Protein AF-A0A4P5Y9G8-F1 (afdb_monomer)

Sequence (206 aa):
MPPLTSAAAVATAWFALRAVLWISACVLLADLITGLVHWAEDHYGDPSWPILGQLVFAPNLEHHEKPRAFLAGGWWGANWPQIIMAVLIAAGTAAVGWLTWQLALVLTLLANANTVHQWAHMTVKETPRLVGWMQRMRLIQGRIHHGGHHGGRRDTAYCALTPWVNPVVDRIGLWRGIETIIQRTTGVKPRVDACVARRELTALER

Nearest PDB structures (foldseek):
  7tcd-assembly1_A  TM=2.878E-01  e=6.401E+00  synthetic construct
  5nl1-assembly2_E  TM=2.677E-01  e=6.747E+00  Mus musculus

pLDDT: mean 94.13, std 7.29, range [52.25, 98.88]

Solvent-accessible surface area (backbone atoms only — not comparable to full-atom values): 11070 Å² total; per-residue (Å²): 129,84,62,74,66,57,61,56,50,51,52,50,53,51,51,52,50,52,50,51,54,50,51,53,51,32,52,54,50,32,20,47,49,41,18,54,51,47,48,44,40,63,28,69,45,50,50,83,38,90,58,60,6,64,76,47,23,40,59,52,56,47,26,76,78,36,63,60,64,62,60,75,45,54,67,61,66,47,17,49,72,41,35,53,51,32,50,53,53,47,52,57,30,46,76,74,73,63,60,42,72,62,55,52,50,26,36,53,48,51,25,42,31,44,53,36,41,41,56,22,58,44,50,84,90,70,38,53,72,66,59,51,48,36,29,76,70,55,70,27,28,31,39,72,63,48,47,53,20,79,33,90,80,54,84,46,45,49,30,33,41,30,66,71,55,31,71,53,44,54,70,72,37,48,66,64,51,52,49,51,51,44,28,74,75,71,66,53,70,73,48,77,53,68,72,45,54,52,54,54,53,61,60,72,77,108

Radius of gyration: 20.19 Å; Cα contacts (8 Å, |Δi|>4): 216; chains: 1; bounding box: 55×33×74 Å

Foldseek 3Di:
DPPPVVVVVVVVVVVVVVVVVLLVVLLLVLLVVQLVVLLCLQFPNDLPDPPCNVQPNVVSLVCLVVVQVLVPLPQCSQQVVLLVVLVVVQVVCVVVPNNDVSSNSSSVCSSRLRVLSNLLSDDPVRHDPVSVVCCVVQVFPHVVQVVVCSDDQNQFSRRRGTSPNGVVCVVVVVSVVVQVVCCVPPVRHTDGRPVNVVVVVVVVVD

Mean predicted aligned error: 4.4 Å

Structure (mmCIF, N/CA/C/O backbone):
data_AF-A0A4P5Y9G8-F1
#
_entry.id   AF-A0A4P5Y9G8-F1
#
loop_
_atom_site.group_PDB
_atom_site.id
_atom_site.type_symbol
_atom_site.label_atom_id
_atom_site.label_alt_id
_atom_site.label_comp_id
_atom_site.label_asym_id
_atom_site.label_entity_id
_atom_site.label_seq_id
_atom_site.pdbx_PDB_ins_code
_atom_site.Cartn_x
_atom_site.Cartn_y
_atom_site.Cartn_z
_atom_site.occupancy
_atom_site.B_iso_or_equiv
_atom_site.auth_seq_id
_atom_site.auth_comp_id
_atom_site.auth_asym_id
_atom_site.auth_atom_id
_atom_site.pdbx_PDB_model_num
ATOM 1 N N . MET A 1 1 ? 27.434 15.420 -42.455 1.00 52.25 1 MET A N 1
ATOM 2 C CA . MET A 1 1 ? 26.635 14.388 -41.759 1.00 52.25 1 MET A CA 1
ATOM 3 C C . MET A 1 1 ? 26.878 14.547 -40.266 1.00 52.25 1 MET A C 1
ATOM 5 O O . MET A 1 1 ? 28.048 14.577 -39.898 1.00 52.25 1 MET A O 1
ATOM 9 N N . PRO A 1 2 ? 25.853 14.727 -39.413 1.00 54.50 2 PRO A N 1
ATOM 10 C CA . PRO A 1 2 ? 26.067 14.675 -37.968 1.00 54.50 2 PRO A CA 1
ATOM 11 C C . PRO A 1 2 ? 26.626 13.288 -37.601 1.00 54.50 2 PRO A C 1
ATOM 13 O O . PRO A 1 2 ? 26.224 12.300 -38.224 1.00 54.50 2 PRO A O 1
ATOM 16 N N . PRO A 1 3 ? 27.578 13.186 -36.658 1.00 56.81 3 PRO A N 1
ATOM 17 C CA . PRO A 1 3 ? 28.179 11.904 -36.322 1.00 56.81 3 PRO A CA 1
ATOM 18 C C . PRO A 1 3 ? 27.107 10.970 -35.744 1.00 56.81 3 PRO A C 1
ATOM 20 O O . PRO A 1 3 ? 26.321 11.375 -34.889 1.00 56.81 3 PRO A O 1
ATOM 23 N N . LEU A 1 4 ? 27.093 9.710 -36.194 1.00 57.19 4 LEU A N 1
ATOM 24 C CA . LEU A 1 4 ? 26.182 8.635 -35.753 1.00 57.19 4 LEU A CA 1
ATOM 25 C C . LEU A 1 4 ? 26.093 8.484 -34.215 1.00 57.19 4 LEU A C 1
ATOM 27 O O . LEU A 1 4 ? 25.120 7.942 -33.693 1.00 57.19 4 LEU A O 1
ATOM 31 N N . THR A 1 5 ? 27.079 9.008 -33.484 1.00 62.28 5 THR A N 1
ATOM 32 C CA . THR A 1 5 ? 27.158 9.031 -32.021 1.00 62.28 5 THR A CA 1
ATOM 33 C C . THR A 1 5 ? 26.105 9.922 -31.352 1.00 62.28 5 THR A C 1
ATOM 35 O O . THR A 1 5 ? 25.671 9.600 -30.248 1.00 62.28 5 THR A O 1
ATOM 38 N N . SER A 1 6 ? 25.635 11.002 -31.993 1.00 75.50 6 SER A N 1
ATOM 39 C CA . SER A 1 6 ? 24.661 11.919 -31.375 1.00 75.50 6 SER A CA 1
ATOM 40 C C . SER A 1 6 ? 23.232 11.370 -31.402 1.00 75.50 6 SER A C 1
ATOM 42 O O . SER A 1 6 ? 22.516 11.475 -30.410 1.00 75.50 6 SER A O 1
ATOM 44 N N . ALA A 1 7 ? 22.828 10.712 -32.492 1.00 79.12 7 ALA A N 1
ATOM 45 C CA . ALA A 1 7 ? 21.496 10.119 -32.618 1.00 79.12 7 ALA A CA 1
ATOM 46 C C . ALA A 1 7 ? 21.300 8.922 -31.668 1.00 79.12 7 ALA A C 1
ATOM 48 O O . ALA A 1 7 ? 20.267 8.821 -31.006 1.00 79.12 7 ALA A O 1
ATOM 49 N N . ALA A 1 8 ? 22.309 8.052 -31.542 1.00 82.38 8 ALA A N 1
ATOM 50 C CA . ALA A 1 8 ? 22.275 6.919 -30.615 1.00 82.38 8 ALA A CA 1
ATOM 51 C C . ALA A 1 8 ? 22.268 7.368 -29.141 1.00 82.38 8 ALA A C 1
ATOM 53 O O . ALA A 1 8 ? 21.543 6.799 -28.320 1.00 82.38 8 ALA A O 1
ATOM 54 N N . ALA A 1 9 ? 23.016 8.428 -28.811 1.00 84.31 9 ALA A N 1
ATOM 55 C CA . ALA A 1 9 ? 23.005 9.028 -27.479 1.00 84.31 9 ALA A CA 1
ATOM 56 C C . ALA A 1 9 ? 21.636 9.641 -27.141 1.00 84.31 9 ALA A C 1
ATOM 58 O O . ALA A 1 9 ? 21.103 9.392 -26.060 1.00 84.31 9 ALA A O 1
ATOM 59 N N . VAL A 1 10 ? 21.024 10.374 -28.079 1.00 86.81 10 VAL A N 1
ATOM 60 C CA . VAL A 1 10 ? 19.675 10.943 -27.908 1.00 86.81 10 VAL A CA 1
ATOM 61 C C . VAL A 1 10 ? 18.623 9.843 -27.747 1.00 86.81 10 VAL A C 1
ATOM 63 O O . VAL A 1 10 ? 17.790 9.929 -26.846 1.00 86.81 10 VAL A O 1
ATOM 66 N N . ALA A 1 11 ? 18.679 8.780 -28.554 1.00 88.31 11 ALA A N 1
ATOM 67 C CA . ALA A 1 11 ? 17.761 7.646 -28.437 1.00 88.31 11 ALA A CA 1
ATOM 68 C C . ALA A 1 11 ? 17.890 6.932 -27.080 1.00 88.31 11 ALA A C 1
ATOM 70 O O . ALA A 1 11 ? 16.881 6.626 -26.443 1.00 88.31 11 ALA A O 1
ATOM 71 N N . THR A 1 12 ? 19.122 6.729 -26.604 1.00 89.62 12 THR A N 1
ATOM 72 C CA . THR A 1 12 ? 19.399 6.135 -25.286 1.00 89.62 12 THR A CA 1
ATOM 73 C C . THR A 1 12 ? 18.866 7.011 -24.152 1.00 89.62 12 THR A C 1
ATOM 75 O O . THR A 1 12 ? 18.180 6.515 -23.259 1.00 89.62 12 THR A O 1
ATOM 78 N N . ALA A 1 13 ? 19.123 8.321 -24.201 1.00 90.62 13 ALA A N 1
ATOM 79 C CA . ALA A 1 13 ? 18.628 9.266 -23.202 1.00 90.62 13 ALA A CA 1
ATOM 80 C C . ALA A 1 13 ? 17.092 9.318 -23.176 1.00 90.62 13 ALA A C 1
ATOM 82 O O . ALA A 1 13 ? 16.482 9.305 -22.107 1.00 90.62 13 ALA A O 1
ATOM 83 N N . TRP A 1 14 ? 16.458 9.310 -24.350 1.00 91.94 14 TRP A N 1
ATOM 84 C CA . TRP A 1 14 ? 15.004 9.277 -24.480 1.00 91.94 14 TRP A CA 1
ATOM 85 C C . TRP A 1 14 ? 14.397 7.989 -23.917 1.00 91.94 14 TRP A C 1
ATOM 87 O O . TRP A 1 14 ? 13.391 8.031 -23.207 1.00 91.94 14 TRP A O 1
ATOM 97 N N . PHE A 1 15 ? 15.020 6.840 -24.189 1.00 93.25 15 PHE A N 1
ATOM 98 C CA . PHE A 1 15 ? 14.605 5.561 -23.621 1.00 93.25 15 PHE A CA 1
ATOM 99 C C . PHE A 1 15 ? 14.703 5.565 -22.090 1.00 93.25 15 PHE A C 1
ATOM 101 O O . PHE A 1 15 ? 13.735 5.208 -21.417 1.00 93.25 15 PHE A O 1
ATOM 108 N N . ALA A 1 16 ? 15.827 6.034 -21.540 1.00 93.50 16 ALA A N 1
ATOM 109 C CA . ALA A 1 16 ? 16.033 6.125 -20.098 1.00 93.50 16 ALA A CA 1
ATOM 110 C C . ALA A 1 16 ? 15.002 7.047 -19.428 1.00 93.50 16 ALA A C 1
ATOM 112 O O . ALA A 1 16 ? 14.386 6.662 -18.434 1.00 93.50 16 ALA A O 1
ATOM 113 N N . LEU A 1 17 ? 14.747 8.227 -20.004 1.00 95.62 17 LEU A N 1
ATOM 114 C CA . LEU A 1 17 ? 13.732 9.153 -19.501 1.00 95.62 17 LEU A CA 1
ATOM 115 C C . LEU A 1 17 ? 12.343 8.505 -19.483 1.00 95.62 17 LEU A C 1
ATOM 117 O O . LEU A 1 17 ? 11.645 8.562 -18.473 1.00 95.62 17 LEU A O 1
ATOM 121 N N . ARG A 1 18 ? 11.947 7.846 -20.578 1.00 96.00 18 ARG A N 1
ATOM 122 C CA . ARG A 1 18 ? 10.658 7.144 -20.651 1.00 96.00 18 ARG A CA 1
ATOM 123 C C . ARG A 1 18 ? 10.555 6.033 -19.614 1.00 96.00 18 ARG A C 1
ATOM 125 O O . ARG A 1 18 ? 9.499 5.895 -19.005 1.00 96.00 18 ARG A O 1
ATOM 132 N N . ALA A 1 19 ? 11.619 5.261 -19.409 1.00 95.44 19 ALA A N 1
ATOM 133 C CA . ALA A 1 19 ? 11.643 4.215 -18.394 1.00 95.44 19 ALA A CA 1
ATOM 134 C C . ALA A 1 19 ? 11.429 4.800 -16.991 1.00 95.44 19 ALA A C 1
ATOM 136 O O . ALA A 1 19 ? 10.568 4.314 -16.262 1.00 95.44 19 ALA A O 1
ATOM 137 N N . VAL A 1 20 ? 12.131 5.887 -16.648 1.00 97.12 20 VAL A N 1
ATOM 138 C CA . VAL A 1 20 ? 11.960 6.585 -15.363 1.00 97.12 20 VAL A CA 1
ATOM 139 C C . VAL A 1 20 ? 10.523 7.074 -15.191 1.00 97.12 20 VAL A C 1
ATOM 141 O O . VAL A 1 20 ? 9.907 6.775 -14.174 1.00 97.12 20 VAL A O 1
ATOM 144 N N . LEU A 1 21 ? 9.958 7.752 -16.195 1.00 97.81 21 LEU A N 1
ATOM 145 C CA . LEU A 1 21 ? 8.581 8.253 -16.133 1.00 97.81 21 LEU A CA 1
ATOM 146 C C . LEU A 1 21 ? 7.564 7.124 -15.927 1.00 97.81 21 LEU A C 1
ATOM 148 O O . LEU A 1 21 ? 6.669 7.249 -15.093 1.00 97.81 21 LEU A O 1
ATOM 152 N N . TRP A 1 22 ? 7.716 6.007 -16.643 1.00 98.06 22 TRP A N 1
ATOM 153 C CA . TRP A 1 22 ? 6.828 4.857 -16.486 1.00 98.06 22 TRP A CA 1
ATOM 154 C C . TRP A 1 22 ? 6.973 4.181 -15.125 1.00 98.06 22 TRP A C 1
ATOM 156 O O . TRP A 1 22 ? 5.959 3.853 -14.514 1.00 98.06 22 TRP A O 1
ATOM 166 N N . ILE A 1 23 ? 8.197 4.001 -14.625 1.00 98.44 23 ILE A N 1
ATOM 167 C CA . ILE A 1 23 ? 8.435 3.436 -13.291 1.00 98.44 23 ILE A CA 1
ATOM 168 C C . ILE A 1 23 ? 7.801 4.334 -12.226 1.00 98.44 23 ILE A C 1
ATOM 170 O O . ILE A 1 23 ? 7.062 3.838 -11.379 1.00 98.44 23 ILE A O 1
ATOM 174 N N . SER A 1 24 ? 8.018 5.651 -12.296 1.00 98.31 24 SER A N 1
ATOM 175 C CA . SER A 1 24 ? 7.404 6.610 -11.374 1.00 98.31 24 SER A CA 1
ATOM 176 C C . SER A 1 24 ? 5.878 6.557 -11.431 1.00 98.31 24 SER A C 1
ATOM 178 O O . SER A 1 24 ? 5.238 6.496 -10.385 1.00 98.31 24 SER A O 1
ATOM 180 N N . ALA A 1 25 ? 5.289 6.511 -12.630 1.00 98.62 25 ALA A N 1
ATOM 181 C CA . ALA A 1 25 ? 3.843 6.380 -12.791 1.00 98.62 25 ALA A CA 1
ATOM 182 C C . ALA A 1 25 ? 3.308 5.074 -12.178 1.00 98.62 25 ALA A C 1
ATOM 184 O O . ALA A 1 25 ? 2.293 5.100 -11.488 1.00 98.62 25 ALA A O 1
ATOM 185 N N . CYS A 1 26 ? 4.008 3.950 -12.367 1.00 98.75 26 CYS A N 1
ATOM 186 C CA . CYS A 1 26 ? 3.631 2.665 -11.775 1.00 98.75 26 CYS A CA 1
ATOM 187 C C . CYS A 1 26 ? 3.704 2.694 -10.244 1.00 98.75 26 CYS A C 1
ATOM 189 O O . CYS A 1 26 ? 2.796 2.195 -9.588 1.00 98.75 26 CYS A O 1
ATOM 191 N N . VAL A 1 27 ? 4.751 3.299 -9.672 1.00 98.81 27 VAL A N 1
ATOM 192 C CA . VAL A 1 27 ? 4.899 3.437 -8.214 1.00 98.81 27 VAL A CA 1
ATOM 193 C C . VAL A 1 27 ? 3.782 4.299 -7.631 1.00 98.81 27 VAL A C 1
ATOM 195 O O . VAL A 1 27 ? 3.148 3.887 -6.665 1.00 98.81 27 VAL A O 1
ATOM 198 N N . LEU A 1 28 ? 3.497 5.456 -8.236 1.00 98.75 28 LEU A N 1
ATOM 199 C CA . LEU A 1 28 ? 2.427 6.349 -7.781 1.00 98.75 28 LEU A CA 1
ATOM 200 C C . LEU A 1 28 ? 1.044 5.699 -7.909 1.00 98.75 28 LEU A C 1
ATOM 202 O O . LEU A 1 28 ? 0.222 5.829 -7.005 1.00 98.75 28 LEU A O 1
ATOM 206 N N . LEU A 1 29 ? 0.793 4.979 -9.006 1.00 98.81 29 LEU A N 1
ATOM 207 C CA . LEU A 1 29 ? -0.453 4.244 -9.205 1.00 98.81 29 LEU A CA 1
ATOM 208 C C . LEU A 1 29 ? -0.608 3.120 -8.177 1.00 98.81 29 LEU A C 1
ATOM 210 O O . LEU A 1 29 ? -1.667 3.004 -7.567 1.00 98.81 29 LEU A O 1
ATOM 214 N N . ALA A 1 30 ? 0.433 2.312 -7.963 1.00 98.81 30 ALA A N 1
ATOM 215 C CA . ALA A 1 30 ? 0.405 1.253 -6.962 1.00 98.81 30 ALA A CA 1
ATOM 216 C C . ALA A 1 30 ? 0.149 1.832 -5.565 1.00 98.81 30 ALA A C 1
ATOM 218 O O . ALA A 1 30 ? -0.699 1.321 -4.843 1.00 98.81 30 ALA A O 1
ATOM 219 N N . ASP A 1 31 ? 0.818 2.931 -5.207 1.00 98.81 31 ASP A N 1
ATOM 220 C CA . ASP A 1 31 ? 0.660 3.584 -3.907 1.00 98.81 31 ASP A CA 1
ATOM 221 C C . ASP A 1 31 ? -0.768 4.122 -3.715 1.00 98.81 31 ASP A C 1
ATOM 223 O O . ASP A 1 31 ? -1.392 3.855 -2.689 1.00 98.81 31 ASP A O 1
ATOM 227 N N . LEU A 1 32 ? -1.345 4.760 -4.740 1.00 98.81 32 LEU A N 1
ATOM 228 C CA . LEU A 1 32 ? -2.751 5.175 -4.729 1.00 98.81 32 LEU A CA 1
ATOM 229 C C . LEU A 1 32 ? -3.707 3.987 -4.556 1.00 98.81 32 LEU A C 1
ATOM 231 O O . LEU A 1 32 ? -4.654 4.080 -3.777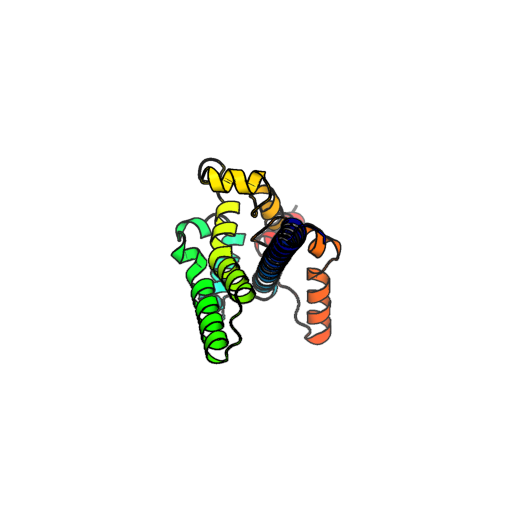 1.00 98.81 32 LEU A O 1
ATOM 235 N N . ILE A 1 33 ? -3.462 2.870 -5.251 1.00 98.81 33 ILE A N 1
ATOM 236 C CA . ILE A 1 33 ? -4.267 1.649 -5.108 1.00 98.81 33 ILE A CA 1
ATOM 237 C C . ILE A 1 33 ? -4.177 1.117 -3.674 1.00 98.81 33 ILE A C 1
ATOM 239 O O . ILE A 1 33 ? -5.210 0.761 -3.114 1.00 98.81 33 ILE A O 1
ATOM 243 N N . THR A 1 34 ? -2.991 1.118 -3.047 1.00 98.62 34 THR A N 1
ATOM 244 C CA . THR A 1 34 ? -2.888 0.728 -1.628 1.00 98.62 34 THR A CA 1
ATOM 245 C C . THR A 1 34 ? -3.731 1.627 -0.732 1.00 98.62 34 THR A C 1
ATOM 247 O O . THR A 1 34 ? -4.419 1.118 0.144 1.00 98.62 34 THR A O 1
ATOM 250 N N . GLY A 1 35 ? -3.745 2.939 -0.990 1.00 98.44 35 GLY A N 1
ATOM 251 C CA . GLY A 1 35 ? -4.570 3.880 -0.241 1.00 98.44 35 GLY A CA 1
ATOM 252 C C . GLY A 1 35 ? -6.066 3.639 -0.428 1.00 98.44 35 GLY A C 1
ATOM 253 O O . GLY A 1 35 ? -6.799 3.639 0.551 1.00 98.44 35 GLY A O 1
ATOM 254 N N . LEU A 1 36 ? -6.518 3.380 -1.660 1.00 98.44 36 LEU A N 1
ATOM 255 C CA . LEU A 1 36 ? -7.920 3.060 -1.957 1.00 98.44 36 LEU A CA 1
ATOM 256 C C . LEU A 1 36 ? -8.379 1.778 -1.262 1.00 98.44 36 LEU A C 1
ATOM 258 O O . LEU A 1 36 ? -9.467 1.751 -0.694 1.00 98.44 36 LEU A O 1
ATOM 262 N N . VAL A 1 37 ? -7.558 0.727 -1.305 1.00 97.50 37 VAL A N 1
ATOM 263 C CA . VAL A 1 37 ? -7.863 -0.545 -0.641 1.00 97.50 37 VAL A CA 1
ATOM 264 C C . VAL A 1 37 ? -7.902 -0.349 0.873 1.00 97.50 37 VAL A C 1
ATOM 266 O O . VAL A 1 37 ? -8.905 -0.679 1.490 1.00 97.50 37 VAL A O 1
ATOM 269 N N . HIS A 1 38 ? -6.881 0.279 1.455 1.00 97.50 38 HIS A N 1
ATOM 270 C CA . HIS A 1 38 ? -6.796 0.516 2.896 1.00 97.50 38 HIS A CA 1
ATOM 271 C C . HIS A 1 38 ? -7.949 1.392 3.418 1.00 97.50 38 HIS A C 1
ATOM 273 O O . HIS A 1 38 ? -8.626 1.019 4.370 1.00 97.50 38 HIS A O 1
ATOM 279 N N . TRP A 1 39 ? -8.265 2.499 2.735 1.00 97.88 39 TRP A N 1
ATOM 280 C CA . TRP A 1 39 ? -9.431 3.327 3.064 1.00 97.88 39 TRP A CA 1
ATOM 281 C C . TRP A 1 39 ? -10.740 2.522 3.016 1.00 97.88 39 TRP A C 1
ATOM 283 O O . TRP A 1 39 ? -11.583 2.666 3.906 1.00 97.88 39 TRP A O 1
ATOM 293 N N . ALA A 1 40 ? -10.914 1.661 2.007 1.00 96.88 40 ALA A N 1
ATOM 294 C CA . ALA A 1 40 ? -12.111 0.838 1.874 1.00 96.88 40 ALA A CA 1
ATOM 295 C C . ALA A 1 40 ? -12.210 -0.213 2.991 1.00 96.88 40 ALA A C 1
ATOM 297 O O . ALA A 1 40 ? -13.289 -0.395 3.556 1.00 96.88 40 ALA A O 1
ATOM 298 N N . GLU A 1 41 ? -11.098 -0.865 3.340 1.00 95.62 41 GLU A N 1
ATOM 299 C CA . GLU A 1 41 ? -11.012 -1.804 4.464 1.00 95.62 41 GLU A CA 1
ATOM 300 C C . GLU A 1 41 ? -11.401 -1.123 5.783 1.00 95.62 41 GLU A C 1
ATOM 302 O O . GLU A 1 41 ? -12.193 -1.665 6.555 1.00 95.62 41 GLU A O 1
ATOM 307 N N . ASP A 1 42 ? -10.926 0.101 6.004 1.00 95.12 42 ASP A N 1
ATOM 308 C CA . ASP A 1 42 ? -11.206 0.859 7.219 1.00 95.12 42 ASP A CA 1
ATOM 309 C C . ASP A 1 42 ? -12.668 1.299 7.318 1.00 95.12 42 ASP A C 1
ATOM 311 O O . ASP A 1 42 ? -13.295 1.167 8.371 1.00 95.12 42 ASP A O 1
ATOM 315 N N . HIS A 1 43 ? -13.249 1.816 6.239 1.00 95.31 43 HIS A N 1
ATOM 316 C CA . HIS A 1 43 ? -14.548 2.493 6.323 1.00 95.31 43 HIS A CA 1
ATOM 317 C C . HIS A 1 43 ? -15.719 1.583 5.962 1.00 95.31 43 HIS A C 1
ATOM 319 O O . HIS A 1 43 ? -16.843 1.848 6.390 1.00 95.31 43 HIS A O 1
ATOM 325 N N . TYR A 1 44 ? -15.470 0.513 5.210 1.00 95.19 44 TYR A N 1
ATOM 326 C CA . TYR A 1 44 ? -16.516 -0.349 4.658 1.00 95.19 44 TYR A CA 1
ATOM 327 C C . TYR A 1 44 ? -16.230 -1.847 4.819 1.00 95.19 44 TYR A C 1
ATOM 329 O O . TYR A 1 44 ? -17.115 -2.655 4.544 1.00 95.19 44 TYR A O 1
ATOM 337 N N . GLY A 1 45 ? -15.034 -2.231 5.276 1.00 93.31 45 GLY A N 1
ATOM 338 C CA . GLY A 1 45 ? -14.702 -3.619 5.575 1.00 93.31 45 GLY A CA 1
ATOM 339 C C . GLY A 1 45 ? -15.524 -4.164 6.743 1.00 93.31 45 GLY A C 1
ATOM 340 O O . GLY A 1 45 ? -15.576 -3.569 7.822 1.00 93.31 45 GLY A O 1
ATOM 341 N N . ASP A 1 46 ? -16.149 -5.321 6.533 1.00 92.06 46 ASP A N 1
ATOM 342 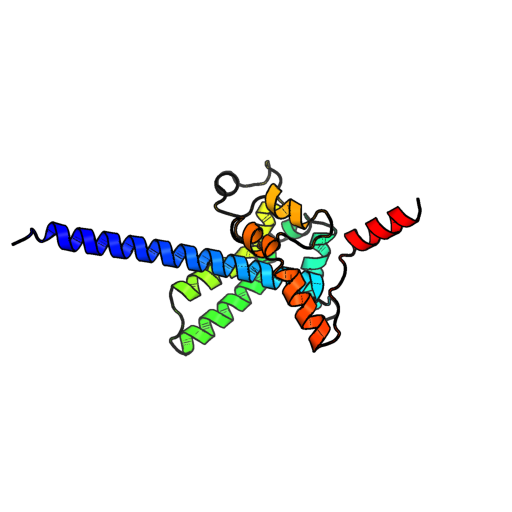C CA . ASP A 1 46 ? -16.960 -6.010 7.535 1.00 92.06 46 ASP A CA 1
ATOM 343 C C . ASP A 1 46 ? -16.316 -7.356 7.923 1.00 92.06 46 ASP A C 1
ATOM 345 O O . ASP A 1 46 ? -16.306 -8.299 7.121 1.00 92.06 46 ASP A O 1
ATOM 349 N N . PRO A 1 47 ? -15.786 -7.490 9.154 1.00 92.12 47 PRO A N 1
ATOM 350 C CA . PRO A 1 47 ? -15.109 -8.708 9.596 1.00 92.12 47 PRO A CA 1
ATOM 351 C C . PRO A 1 47 ? -16.030 -9.938 9.650 1.00 92.12 47 PRO A C 1
ATOM 353 O O . PRO A 1 47 ? -15.529 -11.058 9.719 1.00 92.12 47 PRO A O 1
ATOM 356 N N . SER A 1 48 ? -17.356 -9.766 9.594 1.00 93.88 48 SER A N 1
ATOM 357 C CA . SER A 1 48 ? -18.311 -10.880 9.560 1.00 93.88 48 SER A CA 1
ATOM 358 C C . SER A 1 48 ? -18.377 -11.596 8.205 1.00 93.88 48 SER A C 1
ATOM 360 O O . SER A 1 48 ? -18.931 -12.694 8.114 1.00 93.88 48 SER A O 1
ATOM 362 N N . TRP A 1 49 ? -17.804 -11.018 7.142 1.00 93.94 49 TRP A N 1
ATOM 363 C CA . TRP A 1 49 ? -17.826 -11.631 5.816 1.00 93.94 49 TRP A CA 1
ATOM 364 C C . TRP A 1 49 ? -17.013 -12.934 5.782 1.00 93.94 49 TRP A C 1
ATOM 366 O O . TRP A 1 49 ? -15.895 -12.985 6.299 1.00 93.94 49 TRP A O 1
ATOM 376 N N . PRO A 1 50 ? -17.508 -13.986 5.103 1.00 91.00 50 PRO A N 1
ATOM 377 C CA . PRO A 1 50 ? -16.972 -15.341 5.250 1.00 91.00 50 PRO A CA 1
ATOM 378 C C . PRO A 1 50 ? -15.535 -15.502 4.741 1.00 91.00 50 PRO A C 1
ATOM 380 O O . PRO A 1 50 ? -14.795 -16.335 5.254 1.00 91.00 50 PRO A O 1
ATOM 383 N N . ILE A 1 51 ? -15.141 -14.721 3.730 1.00 91.31 51 ILE A N 1
ATOM 384 C CA . ILE A 1 51 ? -13.816 -14.809 3.103 1.00 91.31 51 ILE A CA 1
ATOM 385 C C . ILE A 1 51 ? -13.019 -13.539 3.406 1.00 91.31 51 ILE A C 1
ATOM 387 O O . ILE A 1 51 ? -12.069 -13.572 4.181 1.00 91.31 51 ILE A O 1
ATOM 391 N N . LEU A 1 52 ? -13.424 -12.397 2.840 1.00 91.88 52 LEU A N 1
ATOM 392 C CA . LEU A 1 52 ? -12.684 -11.140 3.008 1.00 91.88 52 LEU A CA 1
ATOM 393 C C . LEU A 1 52 ? -12.687 -10.637 4.456 1.00 91.88 52 LEU A C 1
ATOM 395 O O . LEU A 1 52 ? -11.696 -10.062 4.897 1.00 91.88 52 LEU A O 1
ATOM 399 N N . GLY A 1 53 ? -13.758 -10.909 5.207 1.00 92.56 53 GLY A N 1
ATOM 400 C CA . GLY A 1 53 ? -13.861 -10.525 6.612 1.00 92.56 53 GLY A CA 1
ATOM 401 C C . GLY A 1 53 ? -12.749 -11.139 7.453 1.00 92.56 53 GLY A C 1
ATOM 402 O O . GLY A 1 53 ? -12.046 -10.420 8.151 1.00 92.56 53 GLY A O 1
ATOM 403 N N . GLN A 1 54 ? -12.520 -12.443 7.309 1.00 90.31 54 GLN A N 1
ATOM 404 C CA . GLN A 1 54 ? -11.500 -13.169 8.071 1.00 90.31 54 GLN A CA 1
ATOM 405 C C . GLN A 1 54 ? -10.076 -12.944 7.544 1.00 90.31 54 GLN A C 1
ATOM 407 O O . GLN A 1 54 ? -9.129 -12.874 8.323 1.00 90.31 54 GLN A O 1
ATOM 412 N N . LEU A 1 55 ? -9.908 -12.859 6.221 1.00 90.00 55 LEU A N 1
ATOM 413 C CA . LEU A 1 55 ? -8.581 -12.871 5.592 1.00 90.00 55 LEU A CA 1
ATOM 414 C C . LEU A 1 55 ? -7.965 -11.480 5.414 1.00 90.00 55 LEU A C 1
ATOM 416 O O . LEU A 1 55 ? -6.748 -11.378 5.271 1.00 90.00 55 LEU A O 1
ATOM 420 N N . VAL A 1 56 ? -8.790 -10.431 5.379 1.00 91.81 56 VAL A N 1
ATOM 421 C CA . VAL A 1 56 ? -8.363 -9.066 5.038 1.00 91.81 56 VAL A CA 1
ATOM 422 C C . VAL A 1 56 ? -8.838 -8.077 6.095 1.00 91.81 56 VAL A C 1
ATOM 424 O O . VAL A 1 56 ? -8.017 -7.444 6.756 1.00 91.81 56 VAL A O 1
ATOM 427 N N . PHE A 1 57 ? -10.151 -7.990 6.323 1.00 94.31 57 PHE A N 1
ATOM 428 C CA . PHE A 1 57 ? -10.714 -6.934 7.161 1.00 94.31 57 PHE A CA 1
ATOM 429 C C . PHE A 1 57 ? -10.372 -7.122 8.638 1.00 94.31 57 PHE A C 1
ATOM 431 O O . PHE A 1 57 ? -9.815 -6.214 9.237 1.00 94.31 57 PHE A O 1
ATOM 438 N N . ALA A 1 58 ? -10.622 -8.287 9.237 1.00 92.31 58 ALA A N 1
ATOM 439 C CA . ALA A 1 58 ? -10.312 -8.525 10.647 1.00 92.31 58 ALA A CA 1
ATOM 440 C C . ALA A 1 58 ? -8.818 -8.307 10.981 1.00 92.31 58 ALA A C 1
ATOM 442 O O . ALA A 1 58 ? -8.550 -7.584 11.944 1.00 92.31 58 ALA A O 1
ATOM 443 N N . PRO A 1 59 ? -7.846 -8.807 10.186 1.00 91.50 59 PRO A N 1
ATOM 444 C CA . PRO A 1 59 ? -6.435 -8.462 10.367 1.00 91.50 59 PRO A CA 1
ATOM 445 C C . PRO A 1 59 ? -6.148 -6.958 10.262 1.00 91.50 59 PRO A C 1
ATOM 447 O O . PRO A 1 59 ? -5.361 -6.431 11.052 1.00 91.50 59 PRO A O 1
ATOM 450 N N . ASN A 1 60 ? -6.792 -6.260 9.317 1.00 92.31 60 ASN A N 1
ATOM 451 C CA . ASN A 1 60 ? -6.650 -4.814 9.159 1.00 92.31 60 ASN A CA 1
ATOM 452 C C . ASN A 1 60 ? -7.170 -4.057 10.399 1.00 92.31 60 ASN A C 1
ATOM 454 O O . ASN A 1 60 ? -6.486 -3.227 10.991 1.00 92.31 60 ASN A O 1
ATOM 458 N N . LEU A 1 61 ? -8.351 -4.431 10.889 1.00 91.69 61 LEU A N 1
ATOM 459 C CA . LEU A 1 61 ? -8.947 -3.825 12.078 1.00 91.69 61 LEU A CA 1
ATOM 460 C C . LEU A 1 61 ? -8.156 -4.108 13.354 1.00 91.69 61 LEU A C 1
ATOM 462 O O . LEU A 1 61 ? -8.030 -3.228 14.206 1.00 91.69 61 LEU A O 1
ATOM 466 N N . GLU A 1 62 ? -7.595 -5.310 13.492 1.00 92.75 62 GLU A N 1
ATOM 467 C CA . GLU A 1 62 ? -6.728 -5.618 14.625 1.00 92.75 62 GLU A CA 1
ATOM 468 C C . GLU A 1 62 ? -5.474 -4.737 14.618 1.00 92.75 62 GLU A C 1
ATOM 470 O O . GLU A 1 62 ? -5.048 -4.303 15.690 1.00 92.75 62 GLU A O 1
ATOM 475 N N . HIS A 1 63 ? -4.894 -4.412 13.455 1.00 92.88 63 HIS A N 1
ATOM 476 C CA . HIS A 1 63 ? -3.711 -3.544 13.422 1.00 92.88 63 HIS A CA 1
ATOM 477 C C . HIS A 1 63 ? -4.028 -2.120 13.900 1.00 92.88 63 HIS A C 1
ATOM 479 O O . HIS A 1 63 ? -3.212 -1.511 14.583 1.00 92.88 63 HIS A O 1
ATOM 485 N N . HIS A 1 64 ? -5.236 -1.606 13.688 1.00 93.00 64 HIS A N 1
ATOM 486 C CA . HIS A 1 64 ? -5.641 -0.309 14.238 1.00 93.00 64 HIS A CA 1
ATOM 487 C C . HIS A 1 64 ? -5.678 -0.275 15.765 1.00 93.00 64 HIS A C 1
ATOM 489 O O . HIS A 1 64 ? -5.426 0.773 16.379 1.00 93.00 64 HIS A O 1
ATOM 495 N N . GLU A 1 65 ? -6.000 -1.399 16.395 1.00 91.62 65 GLU A N 1
ATOM 496 C CA . GLU A 1 65 ? -6.002 -1.526 17.852 1.00 91.62 65 GLU A CA 1
ATOM 497 C C . GLU A 1 65 ? -4.616 -1.896 18.390 1.00 91.62 65 GLU A C 1
ATOM 499 O O . GLU A 1 65 ? -4.178 -1.386 19.422 1.00 91.62 65 GLU A O 1
ATOM 504 N N . LYS A 1 66 ? -3.899 -2.753 17.660 1.00 93.62 66 LYS A N 1
ATOM 505 C CA . LYS A 1 66 ? -2.576 -3.280 17.989 1.00 93.62 66 LYS A CA 1
ATOM 506 C C . LYS A 1 66 ? -1.642 -3.118 16.777 1.00 93.62 66 LYS A C 1
ATOM 508 O O . LYS A 1 66 ? -1.327 -4.113 16.122 1.00 93.62 66 LYS A O 1
ATOM 513 N N . PRO A 1 67 ? -1.088 -1.915 16.519 1.00 92.50 67 PRO A N 1
ATOM 514 C CA . PRO A 1 67 ? -0.326 -1.616 15.287 1.00 92.50 67 PRO A CA 1
ATOM 515 C C . PRO A 1 67 ? 0.850 -2.548 15.003 1.00 92.50 67 PRO A C 1
ATOM 517 O O . PRO A 1 67 ? 1.273 -2.736 13.868 1.00 92.50 67 PRO A O 1
ATOM 520 N N . ARG A 1 68 ? 1.381 -3.176 16.052 1.00 93.38 68 ARG A N 1
ATOM 521 C CA . ARG A 1 68 ? 2.528 -4.080 15.963 1.00 93.38 68 ARG A CA 1
ATOM 522 C C . ARG A 1 68 ? 2.155 -5.562 15.892 1.00 93.38 68 ARG A C 1
ATOM 524 O O . ARG A 1 68 ? 3.052 -6.365 15.659 1.00 93.38 68 ARG A O 1
ATOM 531 N N . ALA A 1 69 ? 0.881 -5.936 16.051 1.00 88.19 69 ALA A N 1
ATOM 532 C CA . ALA A 1 69 ? 0.430 -7.328 15.919 1.00 88.19 69 ALA A CA 1
ATOM 533 C C . ALA A 1 69 ? 0.748 -7.884 14.522 1.00 88.19 69 ALA A C 1
ATOM 535 O O . ALA A 1 69 ? 1.234 -9.006 14.384 1.00 88.19 69 ALA A O 1
ATOM 536 N N . PHE A 1 70 ? 0.608 -7.040 13.497 1.00 81.69 7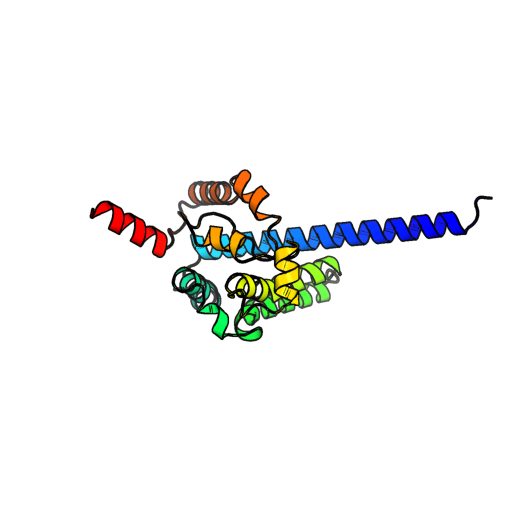0 PHE A N 1
ATOM 537 C CA . PHE A 1 70 ? 0.888 -7.384 12.107 1.00 81.69 70 PHE A CA 1
ATOM 538 C C . PHE A 1 70 ? 2.371 -7.717 11.817 1.00 81.69 70 PHE A C 1
ATOM 540 O O . PHE A 1 70 ? 2.685 -8.272 10.766 1.00 81.69 70 PHE A O 1
ATOM 547 N N . LEU A 1 71 ? 3.309 -7.444 12.739 1.00 91.88 71 LEU A N 1
ATOM 548 C CA . LEU A 1 71 ? 4.737 -7.764 12.567 1.00 91.88 71 LEU A CA 1
ATOM 549 C C . LEU A 1 71 ? 5.067 -9.255 12.769 1.00 91.88 71 LEU A C 1
ATOM 551 O O . LEU A 1 71 ? 6.112 -9.711 12.308 1.00 91.88 71 LEU A O 1
ATOM 555 N N . ALA A 1 72 ? 4.203 -10.023 13.440 1.00 88.56 72 ALA A N 1
ATOM 556 C CA . ALA A 1 72 ? 4.486 -11.415 13.807 1.00 88.56 72 ALA A CA 1
ATOM 557 C C . ALA A 1 72 ? 4.466 -12.396 12.616 1.00 88.56 72 ALA A C 1
ATOM 559 O O . ALA A 1 72 ? 5.077 -13.460 12.687 1.00 88.56 72 ALA A O 1
ATOM 560 N N . GLY A 1 73 ? 3.786 -12.050 11.517 1.00 84.50 73 GLY A N 1
ATOM 561 C CA . GLY A 1 73 ? 3.562 -12.951 10.377 1.00 84.50 73 GLY A CA 1
ATOM 562 C C . GLY A 1 73 ? 4.721 -13.076 9.377 1.00 84.50 73 GLY A C 1
ATOM 563 O O . GLY A 1 73 ? 4.637 -13.878 8.445 1.00 84.50 73 GLY A O 1
ATOM 564 N N . GLY A 1 74 ? 5.792 -12.287 9.523 1.00 90.56 74 GLY A N 1
ATOM 565 C CA . GLY A 1 74 ? 6.869 -12.212 8.528 1.00 90.56 74 GLY A CA 1
ATOM 566 C C . GLY A 1 74 ? 6.376 -11.756 7.144 1.00 90.56 74 GLY A C 1
ATOM 567 O O . GLY A 1 74 ? 5.306 -11.161 7.024 1.00 90.56 74 GLY A O 1
ATOM 568 N N . TRP A 1 75 ? 7.154 -12.036 6.089 1.00 94.00 75 TRP A N 1
ATOM 569 C CA . TRP A 1 75 ? 6.806 -11.637 4.715 1.00 94.00 75 TRP A CA 1
ATOM 570 C C . TRP A 1 75 ? 5.575 -12.381 4.182 1.00 94.00 75 TRP A C 1
ATOM 572 O O . TRP A 1 75 ? 4.650 -11.751 3.677 1.00 94.00 75 TRP A O 1
ATOM 582 N N . TRP A 1 76 ? 5.526 -13.710 4.325 1.00 93.94 76 TRP A N 1
ATOM 583 C CA . TRP A 1 76 ? 4.403 -14.496 3.805 1.00 93.94 76 TRP A CA 1
ATOM 584 C C . TRP A 1 76 ? 3.098 -14.181 4.539 1.00 93.94 76 TRP A C 1
ATOM 586 O O . TRP A 1 76 ? 2.099 -13.875 3.895 1.00 93.94 76 TRP A O 1
ATOM 596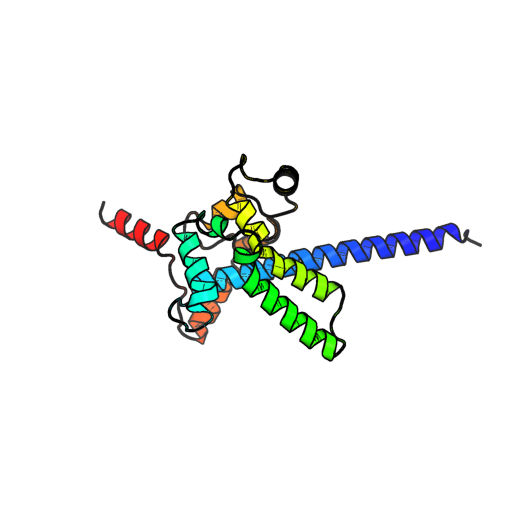 N N . GLY A 1 77 ? 3.110 -14.179 5.877 1.00 90.62 77 GLY A N 1
ATOM 597 C CA . GLY A 1 77 ? 1.910 -13.913 6.674 1.00 90.62 77 GLY A CA 1
ATOM 598 C C . GLY A 1 77 ? 1.305 -12.533 6.411 1.00 90.62 77 GLY A C 1
ATOM 599 O O . GLY A 1 77 ? 0.095 -12.377 6.519 1.00 90.62 77 GLY A O 1
ATOM 600 N N . ALA A 1 78 ? 2.125 -11.561 6.006 1.00 89.50 78 ALA A N 1
ATOM 601 C CA . ALA A 1 78 ? 1.671 -10.217 5.681 1.00 89.50 78 ALA A CA 1
ATOM 602 C C . ALA A 1 78 ? 1.142 -10.055 4.252 1.00 89.50 78 ALA A C 1
ATOM 604 O O . ALA A 1 78 ? 0.279 -9.211 4.033 1.00 89.50 78 ALA A O 1
ATOM 605 N N . ASN A 1 79 ? 1.668 -10.809 3.282 1.00 95.06 79 ASN A N 1
ATOM 606 C CA . ASN A 1 79 ? 1.443 -10.519 1.862 1.00 95.06 79 ASN A CA 1
ATOM 607 C C . ASN A 1 79 ? 0.696 -11.611 1.093 1.00 95.06 79 ASN A C 1
ATOM 609 O O . ASN A 1 79 ? 0.348 -11.395 -0.065 1.00 95.06 79 ASN A O 1
ATOM 613 N N . TRP A 1 80 ? 0.473 -12.796 1.670 1.00 94.88 80 TRP A N 1
ATOM 614 C CA . TRP A 1 80 ? -0.084 -13.920 0.912 1.00 94.88 80 TRP A CA 1
ATOM 615 C C . TRP A 1 80 ? -1.425 -13.608 0.208 1.00 94.88 80 TRP A C 1
ATOM 617 O O . TRP A 1 80 ? -1.549 -14.022 -0.949 1.00 94.88 80 TRP A O 1
ATOM 627 N N . PRO A 1 81 ? -2.395 -12.846 0.776 1.00 93.50 81 PRO A N 1
ATOM 628 C CA . PRO A 1 81 ? -3.624 -12.524 0.051 1.00 93.50 81 PRO A CA 1
ATOM 629 C C . PRO A 1 81 ? -3.342 -11.648 -1.175 1.00 93.50 81 PRO A C 1
ATOM 631 O O . PRO A 1 81 ? -3.861 -11.912 -2.262 1.00 93.50 81 PRO A O 1
ATOM 634 N N . GLN A 1 82 ? -2.475 -10.638 -1.027 1.00 94.88 82 GLN A N 1
ATOM 635 C CA . GLN A 1 82 ? -2.084 -9.740 -2.115 1.00 94.88 82 GLN A CA 1
ATOM 636 C C . GLN A 1 82 ? -1.279 -10.476 -3.188 1.00 94.88 82 GLN A C 1
ATOM 638 O O . GLN A 1 82 ? -1.482 -10.227 -4.373 1.00 94.88 82 GLN A O 1
ATOM 643 N N . ILE A 1 83 ? -0.403 -11.405 -2.795 1.00 97.69 83 ILE A N 1
ATOM 644 C CA . ILE A 1 83 ? 0.375 -12.239 -3.718 1.00 97.69 83 ILE A CA 1
ATOM 645 C C . ILE A 1 83 ? -0.557 -13.120 -4.547 1.00 97.69 83 ILE A C 1
ATOM 647 O O . ILE A 1 83 ? -0.437 -13.131 -5.770 1.00 97.69 83 ILE A O 1
ATOM 651 N N . ILE A 1 84 ? -1.502 -13.828 -3.915 1.00 97.50 84 ILE A N 1
ATOM 652 C CA . ILE A 1 84 ? -2.462 -14.670 -4.643 1.00 97.50 84 ILE A CA 1
ATOM 653 C C . ILE A 1 84 ? -3.262 -13.814 -5.626 1.00 97.50 84 ILE A C 1
ATOM 655 O O . ILE A 1 84 ? -3.346 -14.162 -6.802 1.00 97.50 84 ILE A O 1
ATOM 659 N N . MET A 1 85 ? -3.787 -12.667 -5.185 1.00 96.25 85 MET A N 1
ATOM 660 C CA . MET A 1 85 ? -4.532 -11.763 -6.063 1.00 96.25 85 MET A CA 1
ATOM 661 C C . MET A 1 85 ? -3.676 -11.270 -7.240 1.00 96.25 85 MET A C 1
ATOM 663 O O . MET A 1 85 ? -4.110 -11.321 -8.390 1.00 96.25 85 MET A O 1
ATOM 667 N N . ALA A 1 86 ? -2.437 -10.849 -6.978 1.00 98.19 86 ALA A N 1
ATOM 668 C CA . ALA A 1 86 ? -1.514 -10.386 -8.008 1.00 98.19 86 ALA A CA 1
ATOM 669 C C . ALA A 1 86 ? -1.190 -11.482 -9.033 1.00 98.19 86 ALA A C 1
ATOM 671 O O . ALA A 1 86 ? -1.187 -11.212 -10.233 1.00 98.19 86 ALA A O 1
ATOM 672 N N . VAL A 1 87 ? -0.970 -12.722 -8.583 1.00 98.50 87 VAL A N 1
ATOM 673 C CA . VAL A 1 87 ? -0.718 -13.875 -9.458 1.00 98.50 87 VAL A CA 1
ATOM 674 C C . VAL A 1 87 ? -1.939 -14.198 -10.314 1.00 98.50 87 VAL A C 1
ATOM 676 O O . VAL A 1 87 ? -1.785 -14.419 -11.513 1.00 98.50 87 VAL A O 1
ATOM 679 N N . LEU A 1 88 ? -3.148 -14.182 -9.744 1.00 98.44 88 LEU A N 1
ATOM 680 C CA . LEU A 1 88 ? -4.379 -14.428 -10.501 1.00 98.44 88 LEU A CA 1
ATOM 681 C C . LEU A 1 88 ? -4.596 -13.368 -11.590 1.00 98.44 88 LEU A C 1
ATOM 683 O O . LEU A 1 88 ? -4.882 -13.717 -12.737 1.00 98.44 88 LEU A O 1
ATOM 687 N N . ILE A 1 89 ? -4.398 -12.085 -11.266 1.00 98.44 89 ILE A N 1
ATOM 688 C CA . ILE A 1 89 ? -4.503 -10.992 -12.245 1.00 98.44 89 ILE A CA 1
ATOM 689 C C . ILE A 1 89 ? -3.413 -11.121 -13.317 1.00 98.44 89 ILE A C 1
ATOM 691 O O . ILE A 1 89 ? -3.701 -10.986 -14.508 1.00 98.44 89 ILE A O 1
ATOM 695 N N . ALA A 1 90 ? -2.170 -11.419 -12.928 1.00 98.50 90 ALA A N 1
ATOM 696 C CA . ALA A 1 90 ? -1.068 -11.608 -13.868 1.00 98.50 90 ALA A CA 1
ATOM 697 C C . ALA A 1 90 ? -1.328 -12.785 -14.820 1.00 98.50 90 ALA A C 1
ATOM 699 O O . ALA A 1 90 ? -1.160 -12.639 -16.027 1.00 98.50 90 ALA A O 1
ATOM 700 N N . ALA A 1 91 ? -1.792 -13.926 -14.305 1.00 98.56 91 ALA A N 1
ATOM 701 C CA . ALA A 1 91 ? -2.110 -15.103 -15.108 1.00 98.56 91 ALA A CA 1
ATOM 702 C C . ALA A 1 91 ? -3.272 -14.839 -16.076 1.00 98.56 91 ALA A C 1
ATOM 704 O O . ALA A 1 91 ? -3.159 -15.137 -17.265 1.00 98.56 91 ALA A O 1
ATOM 705 N N . GLY A 1 92 ? -4.359 -14.226 -15.596 1.00 98.56 92 GLY A N 1
ATOM 706 C CA . GLY A 1 92 ? -5.511 -13.888 -16.432 1.00 98.56 92 GLY A CA 1
ATOM 707 C C . GLY A 1 92 ? -5.155 -12.903 -17.546 1.00 98.56 92 GLY A C 1
ATOM 708 O O . GLY A 1 92 ? -5.519 -13.112 -18.700 1.00 98.56 92 GLY A O 1
ATOM 709 N N . THR A 1 93 ? -4.381 -11.862 -17.229 1.00 98.50 93 THR A N 1
ATOM 710 C CA . THR A 1 93 ? -3.937 -10.879 -18.231 1.00 98.50 93 THR A CA 1
ATOM 711 C C . THR A 1 93 ? -2.894 -11.447 -19.188 1.00 98.50 93 THR A C 1
ATOM 713 O O . THR A 1 93 ? -2.931 -11.123 -20.373 1.00 98.50 93 THR A O 1
ATOM 716 N N . ALA A 1 94 ? -2.009 -12.338 -18.736 1.00 98.19 94 ALA A N 1
ATOM 717 C CA . ALA A 1 94 ? -1.077 -13.045 -19.611 1.00 98.19 94 ALA A CA 1
ATOM 718 C C . ALA A 1 94 ? -1.812 -13.947 -20.610 1.00 98.19 94 ALA A C 1
ATOM 720 O O . ALA A 1 94 ? -1.480 -13.935 -21.794 1.00 98.19 94 ALA A O 1
ATOM 721 N N . ALA A 1 95 ? -2.845 -14.667 -20.159 1.00 98.38 95 ALA A N 1
ATOM 722 C CA . ALA A 1 95 ? -3.631 -15.570 -20.999 1.00 98.38 95 ALA A CA 1
ATOM 723 C C . ALA A 1 95 ? -4.321 -14.861 -22.180 1.00 98.38 95 ALA A C 1
ATOM 725 O O . ALA A 1 95 ? -4.544 -15.480 -23.216 1.00 98.38 95 ALA A O 1
ATOM 726 N N . VAL A 1 96 ? -4.619 -13.563 -22.047 1.00 98.19 96 VAL A N 1
ATOM 727 C CA . VAL A 1 96 ? -5.223 -12.734 -23.108 1.00 98.19 96 VAL A CA 1
ATOM 728 C C . VAL A 1 96 ? -4.232 -11.766 -23.773 1.00 98.19 96 VAL A C 1
ATOM 730 O O . VAL A 1 96 ? -4.635 -10.902 -24.548 1.00 98.19 96 VAL A O 1
ATOM 733 N N . GLY A 1 97 ? -2.930 -11.884 -23.483 1.00 97.56 97 GLY A N 1
ATOM 734 C CA . GLY A 1 97 ? -1.882 -11.049 -24.084 1.00 97.56 97 GLY A CA 1
ATOM 735 C C . GLY A 1 97 ? -1.839 -9.597 -23.585 1.00 97.56 97 GLY A C 1
ATOM 736 O O . GLY A 1 97 ? -1.291 -8.732 -24.263 1.00 97.56 97 GLY A O 1
ATOM 737 N N . TRP A 1 98 ? -2.422 -9.305 -22.420 1.00 98.12 98 TRP A N 1
ATOM 738 C CA . TRP A 1 98 ? -2.493 -7.962 -21.823 1.00 98.12 98 TRP A CA 1
ATOM 739 C C . TRP A 1 98 ? -1.476 -7.726 -20.700 1.00 98.12 98 TRP A C 1
ATOM 741 O O . TRP A 1 98 ? -1.392 -6.615 -20.172 1.00 98.12 98 TRP A O 1
ATOM 751 N N . LEU A 1 99 ? -0.692 -8.739 -20.318 1.00 98.12 99 LEU A N 1
ATOM 752 C CA . LEU A 1 99 ? 0.351 -8.571 -19.308 1.00 98.12 99 LEU A CA 1
ATOM 753 C C . LEU A 1 99 ? 1.515 -7.742 -19.868 1.00 98.12 99 LEU A C 1
ATOM 755 O O . LEU A 1 99 ? 2.379 -8.241 -20.586 1.00 98.12 99 LEU A O 1
ATOM 759 N N . THR A 1 100 ? 1.545 -6.462 -19.510 1.00 98.25 100 THR A N 1
ATOM 760 C CA . THR A 1 100 ? 2.664 -5.559 -19.794 1.00 98.25 100 THR A CA 1
ATOM 761 C C . THR A 1 100 ? 3.660 -5.544 -18.635 1.00 98.25 100 THR A C 1
ATOM 763 O O . THR A 1 100 ? 3.325 -5.899 -17.503 1.00 98.25 100 THR A O 1
ATOM 766 N N . TRP A 1 101 ? 4.891 -5.084 -18.878 1.00 97.88 101 TRP A N 1
ATOM 767 C CA . TRP A 1 101 ? 5.882 -4.940 -17.806 1.00 97.88 101 TRP A CA 1
ATOM 768 C C . TRP A 1 101 ? 5.457 -3.893 -16.762 1.00 97.88 101 TRP A C 1
ATOM 770 O O . TRP A 1 101 ? 5.785 -4.037 -15.587 1.00 97.88 101 TRP A O 1
ATOM 780 N N . GLN A 1 102 ? 4.695 -2.869 -17.164 1.00 98.44 102 GLN A N 1
ATOM 781 C CA . GLN A 1 102 ? 4.123 -1.869 -16.261 1.00 98.44 102 GLN A CA 1
ATOM 782 C C . GLN A 1 102 ? 3.100 -2.504 -15.322 1.00 98.44 102 GLN A C 1
ATOM 784 O O . GLN A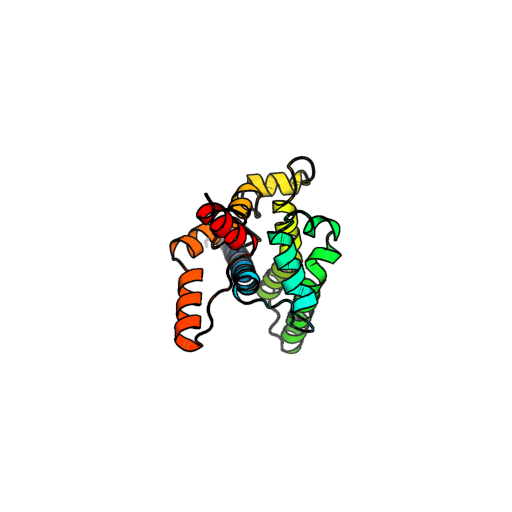 1 102 ? 3.163 -2.298 -14.112 1.00 98.44 102 GLN A O 1
ATOM 789 N N . LEU A 1 103 ? 2.185 -3.313 -15.871 1.00 98.50 103 LEU A N 1
ATOM 790 C CA . LEU A 1 103 ? 1.216 -4.046 -15.062 1.00 98.50 103 LEU A CA 1
ATOM 791 C C . LEU A 1 103 ? 1.930 -5.022 -14.121 1.00 98.50 103 LEU A C 1
ATOM 793 O O . LEU A 1 103 ? 1.626 -5.047 -12.934 1.00 98.50 103 LEU A O 1
ATOM 797 N N . ALA A 1 104 ? 2.926 -5.761 -14.616 1.00 98.56 104 ALA A N 1
ATOM 798 C CA . ALA A 1 104 ? 3.730 -6.655 -13.787 1.00 98.56 104 ALA A CA 1
ATOM 799 C C . ALA A 1 104 ? 4.425 -5.908 -12.633 1.00 98.56 104 ALA A C 1
ATOM 801 O O . ALA A 1 104 ? 4.418 -6.388 -11.499 1.00 98.56 104 ALA A O 1
ATOM 802 N N . LEU A 1 105 ? 4.974 -4.714 -12.888 1.00 98.75 105 LEU A N 1
ATOM 803 C CA . LEU A 1 105 ? 5.573 -3.867 -11.855 1.00 98.75 105 LEU A CA 1
ATOM 804 C C . LEU A 1 105 ? 4.538 -3.418 -10.813 1.00 98.75 105 LEU A C 1
ATOM 806 O O . LEU A 1 105 ? 4.790 -3.569 -9.621 1.00 98.75 105 LEU A O 1
ATOM 810 N N . VAL A 1 106 ? 3.370 -2.921 -11.236 1.00 98.88 106 VAL A N 1
ATOM 811 C CA . VAL A 1 106 ? 2.286 -2.528 -10.314 1.00 98.88 106 VAL A CA 1
ATOM 812 C C . VAL A 1 106 ? 1.855 -3.713 -9.450 1.00 98.88 106 VAL A C 1
ATOM 814 O O . VAL A 1 106 ? 1.827 -3.594 -8.229 1.00 98.88 106 VAL A O 1
ATOM 817 N N . LEU A 1 107 ? 1.591 -4.873 -10.057 1.00 98.81 107 LEU A N 1
ATOM 818 C CA . LEU A 1 107 ? 1.197 -6.084 -9.334 1.00 98.81 107 LEU A CA 1
ATOM 819 C C . LEU A 1 107 ? 2.278 -6.543 -8.349 1.00 98.81 107 LEU A C 1
ATOM 821 O O . LEU A 1 107 ? 1.957 -6.954 -7.239 1.00 98.81 107 LEU A O 1
ATOM 825 N N . THR A 1 108 ? 3.555 -6.412 -8.715 1.00 98.69 108 THR A N 1
ATOM 826 C CA . THR A 1 108 ? 4.684 -6.750 -7.835 1.00 98.69 108 THR A CA 1
ATOM 827 C C . THR A 1 108 ? 4.752 -5.819 -6.625 1.00 98.69 108 THR A C 1
ATOM 829 O O . THR A 1 108 ? 4.978 -6.280 -5.506 1.00 98.69 108 THR A O 1
ATOM 832 N N . LEU A 1 109 ? 4.536 -4.516 -6.823 1.00 98.75 109 LEU A N 1
ATOM 833 C CA . LEU A 1 109 ? 4.497 -3.535 -5.737 1.00 98.75 109 LEU A CA 1
ATOM 834 C C . LEU A 1 109 ? 3.313 -3.791 -4.797 1.00 98.75 109 LEU A C 1
ATOM 836 O O . LEU A 1 109 ? 3.500 -3.823 -3.584 1.00 98.75 109 LEU A O 1
ATOM 840 N N . LEU A 1 110 ? 2.121 -4.041 -5.347 1.00 98.69 110 LEU A N 1
ATOM 841 C CA . LEU A 1 110 ? 0.922 -4.369 -4.568 1.00 98.69 110 LEU A CA 1
ATOM 842 C C . LEU A 1 110 ? 1.092 -5.668 -3.772 1.00 98.69 110 LEU A C 1
ATOM 844 O O . LEU A 1 110 ? 0.766 -5.707 -2.588 1.00 98.69 110 LEU A O 1
ATOM 848 N N . ALA A 1 111 ? 1.683 -6.698 -4.382 1.00 98.38 111 ALA A N 1
ATOM 849 C CA . ALA A 1 111 ? 1.989 -7.969 -3.728 1.00 98.38 111 ALA A CA 1
ATOM 850 C C . ALA A 1 111 ? 2.985 -7.845 -2.563 1.00 98.38 111 ALA A C 1
ATOM 852 O O . ALA A 1 111 ? 3.121 -8.787 -1.795 1.00 98.38 111 ALA A O 1
ATOM 853 N N . ASN A 1 112 ? 3.698 -6.721 -2.432 1.00 98.00 112 ASN A N 1
ATOM 854 C CA . ASN A 1 112 ? 4.660 -6.472 -1.354 1.00 98.00 112 ASN A CA 1
ATOM 855 C C . ASN A 1 112 ? 4.287 -5.259 -0.485 1.00 98.00 112 ASN A C 1
ATOM 857 O O . ASN A 1 112 ? 5.069 -4.853 0.381 1.00 98.00 112 ASN A O 1
ATOM 861 N N . ALA A 1 113 ? 3.111 -4.662 -0.702 1.00 97.81 113 ALA A N 1
ATOM 862 C CA . ALA A 1 113 ? 2.703 -3.436 -0.025 1.00 97.81 113 ALA A CA 1
ATOM 863 C C . ALA A 1 113 ? 2.664 -3.596 1.496 1.00 97.81 113 ALA A C 1
ATOM 865 O O . ALA A 1 113 ? 3.116 -2.714 2.231 1.00 97.81 113 ALA A O 1
ATOM 866 N N . ASN A 1 114 ? 2.222 -4.758 1.971 1.00 96.31 114 ASN A N 1
ATOM 867 C CA . ASN A 1 114 ? 2.126 -5.029 3.395 1.00 96.31 114 ASN A CA 1
ATOM 868 C C . ASN A 1 114 ? 3.489 -5.185 4.070 1.00 96.31 114 ASN A C 1
ATOM 870 O O . ASN A 1 114 ? 3.623 -4.844 5.241 1.00 96.31 114 ASN A O 1
ATOM 874 N N . THR A 1 115 ? 4.537 -5.591 3.352 1.00 96.75 115 THR A N 1
ATOM 875 C CA . THR A 1 115 ? 5.901 -5.531 3.898 1.00 96.75 115 THR A CA 1
ATOM 876 C C . THR A 1 115 ? 6.378 -4.097 4.101 1.00 96.75 115 THR A C 1
ATOM 878 O O . THR A 1 115 ? 6.985 -3.797 5.130 1.00 96.75 115 THR A O 1
ATOM 881 N N . VAL A 1 116 ? 6.068 -3.188 3.174 1.00 97.81 116 VAL A N 1
ATOM 882 C CA . VAL A 1 116 ? 6.397 -1.766 3.358 1.00 97.81 116 VAL A CA 1
ATOM 883 C C . VAL A 1 116 ? 5.603 -1.178 4.530 1.00 97.81 116 VAL A C 1
ATOM 885 O O . VAL A 1 116 ? 6.174 -0.484 5.374 1.00 97.81 116 VAL A O 1
ATOM 888 N N . HIS A 1 117 ? 4.324 -1.541 4.649 1.00 97.31 117 HIS A N 1
ATOM 889 C CA . HIS A 1 117 ? 3.477 -1.182 5.785 1.00 97.31 117 HIS A CA 1
ATOM 890 C C . HIS A 1 117 ? 4.048 -1.710 7.119 1.00 97.31 117 HIS A C 1
ATOM 892 O O . HIS A 1 117 ? 4.198 -0.943 8.070 1.00 97.31 117 HIS A O 1
ATOM 898 N N . GLN A 1 118 ? 4.481 -2.976 7.189 1.00 96.50 118 GLN A N 1
ATOM 899 C CA . GLN A 1 118 ? 5.160 -3.533 8.369 1.00 96.50 118 GLN A CA 1
ATOM 900 C C . GLN A 1 118 ? 6.405 -2.726 8.745 1.00 96.50 118 GLN A C 1
ATOM 902 O O . GLN A 1 118 ? 6.597 -2.387 9.912 1.00 96.50 118 GLN A O 1
ATOM 907 N N . TRP A 1 119 ? 7.249 -2.374 7.772 1.00 97.25 119 TRP A N 1
ATOM 908 C CA . TRP A 1 119 ? 8.438 -1.561 8.033 1.00 97.25 119 TRP A CA 1
ATOM 909 C C . TRP A 1 119 ? 8.108 -0.167 8.576 1.00 97.25 119 TRP A C 1
ATOM 911 O O . TRP A 1 119 ? 8.939 0.416 9.276 1.00 97.25 119 TRP A O 1
ATOM 921 N N . ALA A 1 120 ? 6.919 0.372 8.299 1.00 96.94 120 ALA A N 1
ATOM 922 C CA . ALA A 1 120 ? 6.452 1.618 8.902 1.00 96.94 120 ALA A CA 1
ATOM 923 C C . ALA A 1 120 ? 6.048 1.452 10.385 1.00 96.94 120 ALA A C 1
ATOM 925 O O . ALA A 1 120 ? 6.114 2.419 11.141 1.00 96.94 120 ALA A O 1
ATOM 926 N N . HIS A 1 121 ? 5.722 0.238 10.839 1.00 96.94 121 HIS A N 1
ATOM 927 C CA . HIS A 1 121 ? 5.407 -0.077 12.246 1.00 96.94 121 HIS A CA 1
ATOM 928 C C . HIS A 1 121 ? 6.607 -0.543 13.082 1.00 96.94 121 HIS A C 1
ATOM 930 O O . HIS A 1 121 ? 6.530 -0.626 14.316 1.00 96.94 121 HIS A O 1
ATOM 936 N N . MET A 1 122 ? 7.735 -0.830 12.433 1.00 96.38 122 MET A N 1
ATOM 937 C CA . MET A 1 122 ? 8.976 -1.210 13.107 1.00 96.38 122 MET A CA 1
ATOM 938 C C . MET A 1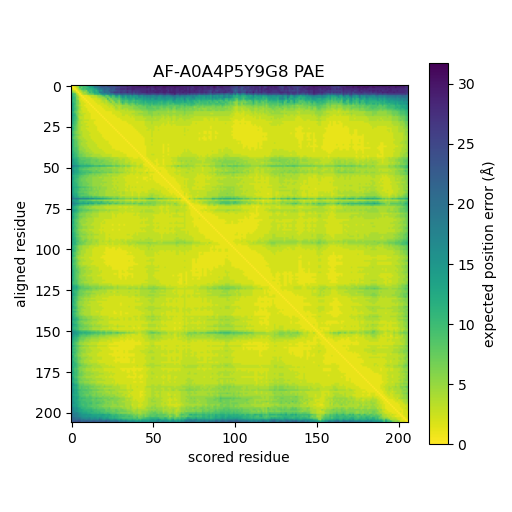 122 ? 9.615 -0.031 13.853 1.00 96.38 122 MET A C 1
ATOM 940 O O . MET A 1 122 ? 9.547 1.133 13.448 1.00 96.38 122 MET A O 1
ATOM 944 N N . THR A 1 123 ? 10.268 -0.334 14.973 1.00 95.44 123 THR A N 1
ATOM 945 C CA . THR A 1 123 ? 11.149 0.620 15.653 1.00 95.44 123 THR A CA 1
ATOM 946 C C . THR A 1 123 ? 12.461 0.774 14.888 1.00 95.44 123 THR A C 1
ATOM 948 O O . THR A 1 123 ? 12.874 -0.111 14.147 1.00 95.44 123 THR A O 1
ATOM 951 N N . VAL A 1 124 ? 13.192 1.862 15.150 1.00 93.31 124 VAL A N 1
ATOM 952 C CA . VAL A 1 124 ? 14.503 2.128 14.525 1.00 93.31 124 VAL A CA 1
ATOM 953 C C . VAL A 1 124 ? 15.498 0.972 14.712 1.00 93.31 124 VAL A C 1
ATOM 955 O O . VAL A 1 124 ? 16.339 0.755 13.846 1.00 93.31 124 VAL A O 1
ATOM 958 N N . LYS A 1 125 ? 15.411 0.234 15.829 1.00 95.38 125 LYS A N 1
ATOM 959 C CA . LYS A 1 125 ? 16.283 -0.917 16.112 1.00 95.38 125 LYS A CA 1
ATOM 960 C C . LYS A 1 125 ? 15.902 -2.168 15.311 1.00 95.38 125 LYS A C 1
ATOM 962 O O . LYS A 1 125 ? 16.767 -2.994 15.055 1.00 95.38 125 LYS A O 1
ATOM 967 N N . GLU A 1 126 ? 14.630 -2.307 14.948 1.00 95.50 126 GLU A N 1
ATOM 968 C CA . GLU A 1 126 ? 14.090 -3.458 14.213 1.00 95.50 126 GLU A CA 1
ATOM 969 C C . GLU A 1 126 ? 14.209 -3.276 12.696 1.00 95.50 126 GLU A C 1
ATOM 971 O O . GLU A 1 126 ? 14.371 -4.250 11.964 1.00 95.50 126 GLU A O 1
ATOM 976 N N . THR A 1 127 ? 14.141 -2.034 12.210 1.00 96.38 127 THR A N 1
ATOM 977 C CA . THR A 1 127 ? 14.178 -1.737 10.778 1.00 96.38 127 THR A CA 1
ATOM 978 C C . THR A 1 127 ? 15.548 -2.078 10.168 1.00 96.38 127 THR A C 1
ATOM 980 O O . THR A 1 127 ? 16.568 -1.531 10.604 1.00 96.38 127 THR A O 1
ATOM 983 N N . PRO A 1 128 ? 15.611 -2.900 9.098 1.00 96.56 128 PRO A N 1
ATOM 984 C CA . PRO A 1 128 ? 16.860 -3.169 8.388 1.00 96.56 128 PRO A CA 1
ATOM 985 C C . PRO A 1 128 ? 17.537 -1.880 7.904 1.00 96.56 128 PRO A C 1
ATOM 987 O O . PRO A 1 128 ? 16.871 -0.945 7.460 1.00 96.56 128 PRO A O 1
ATOM 990 N N . ARG A 1 129 ? 18.876 -1.824 7.931 1.00 97.62 129 ARG A N 1
ATOM 991 C CA . ARG A 1 129 ? 19.631 -0.580 7.658 1.00 97.62 129 ARG A CA 1
ATOM 992 C C . ARG A 1 129 ? 19.298 0.039 6.296 1.00 97.62 129 ARG A C 1
ATOM 994 O O . ARG A 1 129 ? 19.147 1.258 6.213 1.00 97.62 129 ARG A O 1
ATOM 1001 N N . LEU A 1 130 ? 19.161 -0.797 5.262 1.00 98.06 130 LEU A N 1
ATOM 1002 C CA . LEU A 1 130 ? 18.793 -0.363 3.913 1.00 98.06 130 LEU A CA 1
ATOM 1003 C C . LEU A 1 130 ? 17.363 0.188 3.869 1.00 98.06 130 LEU A C 1
ATOM 1005 O O . LEU A 1 130 ? 17.155 1.285 3.364 1.00 98.06 130 LEU A O 1
ATOM 1009 N N . VAL A 1 131 ? 16.403 -0.519 4.470 1.00 98.12 131 VAL A N 1
ATOM 1010 C CA . VAL A 1 131 ? 15.003 -0.077 4.580 1.00 98.12 131 VAL A CA 1
ATOM 1011 C C . VAL A 1 131 ? 14.924 1.266 5.304 1.00 98.12 131 VAL A C 1
ATOM 1013 O O . VAL A 1 131 ? 14.333 2.215 4.796 1.00 98.12 131 VAL A O 1
ATOM 1016 N N . GLY A 1 132 ? 15.598 1.396 6.448 1.00 98.31 132 GLY A N 1
ATOM 1017 C CA . GLY A 1 132 ? 15.636 2.645 7.203 1.00 98.31 132 GLY A CA 1
ATOM 1018 C C . GLY A 1 132 ? 16.290 3.788 6.421 1.00 98.31 132 GLY A C 1
ATOM 1019 O O . GLY A 1 132 ? 15.867 4.936 6.540 1.00 98.31 132 GLY A O 1
ATOM 1020 N N . TRP A 1 133 ? 17.305 3.503 5.597 1.00 98.31 133 TRP A N 1
ATOM 1021 C CA . TRP A 1 133 ? 17.871 4.488 4.673 1.00 98.31 133 TRP A CA 1
ATOM 1022 C C . TRP A 1 133 ? 16.858 4.909 3.601 1.00 98.31 133 TRP A C 1
ATOM 1024 O O . TRP A 1 133 ? 16.649 6.107 3.428 1.00 98.31 133 TRP A O 1
ATOM 1034 N N . MET A 1 134 ? 16.162 3.964 2.961 1.00 98.50 134 MET A N 1
ATOM 1035 C CA . MET A 1 134 ? 15.127 4.264 1.963 1.00 98.50 134 MET A CA 1
ATOM 1036 C C . MET A 1 134 ? 13.986 5.107 2.553 1.00 98.50 134 MET A C 1
ATOM 1038 O O . MET A 1 134 ? 13.548 6.066 1.921 1.00 98.50 134 MET A O 1
ATOM 1042 N N . GLN A 1 135 ? 13.549 4.808 3.781 1.00 98.31 135 GLN A N 1
ATOM 1043 C CA . GLN A 1 135 ? 12.544 5.596 4.505 1.00 98.31 135 GLN A CA 1
ATOM 1044 C C . GLN A 1 135 ? 13.025 7.029 4.779 1.00 98.31 135 GLN A C 1
ATOM 1046 O O . GLN A 1 135 ? 12.278 7.982 4.561 1.00 98.31 135 GLN A O 1
ATOM 1051 N N . ARG A 1 136 ? 14.286 7.213 5.207 1.00 97.56 136 ARG A N 1
ATOM 1052 C CA . ARG A 1 136 ? 14.877 8.554 5.405 1.00 97.56 136 ARG A CA 1
ATOM 1053 C C . ARG A 1 136 ? 14.984 9.339 4.099 1.00 97.56 136 ARG A C 1
ATOM 1055 O O . ARG A 1 136 ? 14.726 10.537 4.095 1.00 97.56 136 ARG A O 1
ATOM 1062 N N . MET A 1 137 ? 15.304 8.659 3.001 1.00 98.19 137 MET A N 1
ATOM 1063 C CA . MET A 1 137 ? 15.328 9.235 1.653 1.00 98.19 137 MET A CA 1
ATOM 1064 C C . MET A 1 137 ? 13.929 9.417 1.046 1.00 98.19 137 MET A C 1
ATOM 1066 O O . MET A 1 137 ? 13.820 9.874 -0.088 1.00 98.19 137 MET A O 1
ATOM 1070 N N . ARG A 1 138 ? 12.861 9.074 1.784 1.00 97.44 138 ARG A N 1
ATOM 1071 C CA . ARG A 1 138 ? 11.462 9.146 1.337 1.00 97.44 138 ARG A CA 1
ATOM 1072 C C . ARG A 1 138 ? 11.174 8.332 0.073 1.00 97.44 138 ARG A C 1
ATOM 1074 O O . ARG A 1 138 ? 10.269 8.683 -0.671 1.00 97.44 138 ARG A O 1
ATOM 1081 N N . LEU A 1 139 ? 11.927 7.259 -0.163 1.00 98.00 139 LEU A N 1
ATOM 1082 C CA . LEU A 1 139 ? 11.718 6.348 -1.293 1.00 98.00 139 LEU A CA 1
ATOM 1083 C C . LEU A 1 139 ? 10.601 5.335 -1.021 1.00 98.00 139 LEU A C 1
ATOM 1085 O O . LEU A 1 139 ? 9.946 4.884 -1.952 1.00 98.00 139 LEU A O 1
ATOM 1089 N N . ILE A 1 140 ? 10.398 4.984 0.250 1.00 98.44 140 ILE A N 1
ATOM 1090 C CA . ILE A 1 140 ? 9.321 4.104 0.718 1.00 98.44 140 ILE A CA 1
ATOM 1091 C C . ILE A 1 140 ? 8.681 4.686 1.979 1.00 98.44 140 ILE A C 1
ATOM 1093 O O . ILE A 1 140 ? 9.273 5.545 2.642 1.00 98.44 140 ILE A O 1
ATOM 1097 N N . GLN A 1 141 ? 7.480 4.219 2.310 1.00 98.25 141 GLN A N 1
ATOM 1098 C CA . GLN A 1 141 ? 6.705 4.715 3.440 1.00 98.25 141 GLN A CA 1
ATOM 1099 C C . GLN A 1 141 ? 7.440 4.529 4.771 1.00 98.25 141 GLN A C 1
ATOM 1101 O O . GLN A 1 141 ? 8.063 3.497 5.034 1.00 98.25 141 GLN A O 1
ATOM 1106 N N . GLY A 1 142 ? 7.363 5.554 5.620 1.00 97.31 142 GLY A N 1
ATOM 1107 C CA . GLY A 1 142 ? 8.074 5.616 6.894 1.00 97.31 142 GLY A CA 1
ATOM 1108 C C . GLY A 1 142 ? 7.152 5.739 8.103 1.00 97.31 142 GLY A C 1
ATOM 1109 O O . GLY A 1 142 ? 6.020 6.211 7.999 1.00 97.31 142 GLY A O 1
ATOM 1110 N N . ARG A 1 143 ? 7.692 5.396 9.280 1.00 95.75 143 ARG A N 1
ATOM 1111 C CA . ARG A 1 143 ? 6.977 5.403 10.568 1.00 95.75 143 ARG A CA 1
ATOM 1112 C C . ARG A 1 143 ? 6.265 6.708 10.898 1.00 95.75 143 ARG A C 1
ATOM 1114 O O . ARG A 1 143 ? 5.157 6.678 11.410 1.00 95.75 143 ARG A O 1
ATOM 1121 N N . ILE A 1 144 ? 6.899 7.853 10.648 1.00 94.81 144 ILE A N 1
ATOM 1122 C CA . ILE A 1 144 ? 6.327 9.157 11.019 1.00 94.81 144 ILE A CA 1
ATOM 1123 C C . ILE A 1 144 ? 5.111 9.480 10.147 1.00 94.81 144 ILE A C 1
ATOM 1125 O O . ILE A 1 144 ? 4.074 9.867 10.671 1.00 94.81 144 ILE A O 1
ATOM 1129 N N . HIS A 1 145 ? 5.237 9.303 8.829 1.00 96.50 145 HIS A N 1
ATOM 1130 C CA . HIS A 1 145 ? 4.169 9.631 7.884 1.00 96.50 145 HIS A CA 1
ATOM 1131 C C . HIS A 1 145 ? 2.971 8.697 8.067 1.00 96.50 145 HIS A C 1
ATOM 1133 O O . HIS A 1 145 ? 1.856 9.167 8.262 1.00 96.50 145 HIS A O 1
ATOM 1139 N N . HIS A 1 146 ? 3.210 7.384 8.104 1.00 97.06 146 HIS A N 1
ATOM 1140 C CA . HIS A 1 146 ? 2.147 6.411 8.354 1.00 97.06 146 HIS A CA 1
ATOM 1141 C C . HIS A 1 146 ? 1.597 6.491 9.789 1.00 97.06 146 HIS A C 1
ATOM 1143 O O . HIS A 1 146 ? 0.413 6.287 10.017 1.00 97.06 146 HIS A O 1
ATOM 1149 N N . GLY A 1 147 ? 2.411 6.873 10.776 1.00 95.50 147 GLY A N 1
ATOM 1150 C CA . GLY A 1 147 ? 1.933 7.122 12.138 1.00 95.50 147 GLY A CA 1
ATOM 1151 C C . GLY A 1 147 ? 0.873 8.227 12.221 1.00 95.50 147 GLY A C 1
ATOM 1152 O O . GLY A 1 147 ? 0.044 8.195 13.127 1.00 95.50 147 GLY A O 1
ATOM 1153 N N . GLY A 1 148 ? 0.856 9.163 11.263 1.00 94.56 148 GLY A N 1
ATOM 1154 C CA . GLY A 1 148 ? -0.209 10.158 11.124 1.00 94.56 148 GLY A CA 1
ATOM 1155 C C . GLY A 1 148 ? -1.582 9.526 10.881 1.00 94.56 148 GLY A C 1
ATOM 1156 O O . GLY A 1 148 ? -2.552 9.956 11.499 1.00 94.56 148 GLY A O 1
ATOM 1157 N N . HIS A 1 149 ? -1.641 8.457 10.079 1.00 96.50 149 HIS A N 1
ATOM 1158 C CA . HIS A 1 149 ? -2.863 7.690 9.828 1.00 96.50 149 HIS A CA 1
ATOM 1159 C C . HIS A 1 149 ? -3.402 7.029 11.107 1.00 96.50 149 HIS A C 1
ATOM 1161 O O . HIS A 1 149 ? -4.596 7.056 11.361 1.00 96.50 149 HIS A O 1
ATOM 1167 N N . HIS A 1 150 ? -2.531 6.525 11.985 1.00 95.06 150 HIS A N 1
ATOM 1168 C CA . HIS A 1 150 ? -2.946 5.934 13.269 1.00 95.06 150 HIS A CA 1
ATOM 1169 C C . HIS A 1 150 ? -3.374 6.972 14.323 1.00 95.06 150 HIS A C 1
ATOM 1171 O O . HIS A 1 150 ? -3.894 6.602 15.385 1.00 95.06 150 HIS A O 1
ATOM 1177 N N . GLY A 1 151 ? -3.149 8.260 14.049 1.00 91.62 151 GLY A N 1
ATOM 1178 C CA . GLY A 1 151 ? -3.477 9.386 14.917 1.00 91.62 151 GLY A CA 1
ATOM 1179 C C . GLY A 1 151 ? -4.809 10.067 14.584 1.00 91.62 151 GLY A C 1
ATOM 1180 O O . GLY A 1 151 ? -5.491 9.751 13.615 1.00 91.62 151 GLY A O 1
ATOM 1181 N N . GLY A 1 152 ? -5.188 11.051 15.407 1.00 90.25 152 GLY A N 1
ATOM 1182 C CA . GLY A 1 152 ? -6.338 11.918 15.124 1.00 90.25 152 GLY A CA 1
ATOM 1183 C C . GLY A 1 152 ? -7.654 11.150 14.966 1.00 90.25 152 GLY A C 1
ATOM 1184 O O . GLY A 1 152 ? -8.049 10.430 15.886 1.00 90.25 152 GLY A O 1
ATOM 1185 N N . ARG A 1 153 ? -8.323 11.354 13.825 1.00 90.56 153 ARG A N 1
ATOM 1186 C CA . ARG A 1 153 ? -9.571 10.686 13.417 1.00 90.56 153 ARG A CA 1
ATOM 1187 C C . ARG A 1 153 ? -9.340 9.451 12.537 1.00 90.56 153 ARG A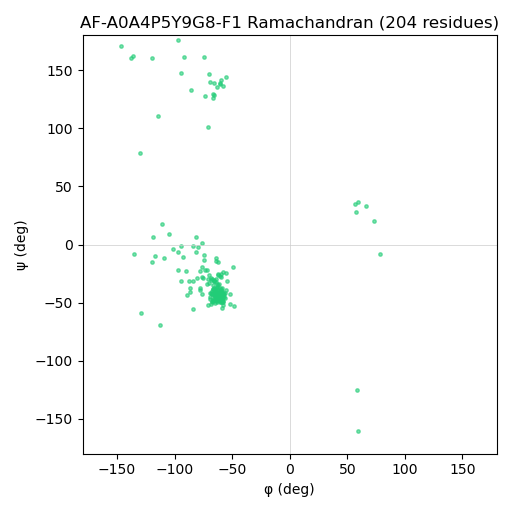 C 1
ATOM 1189 O O . ARG A 1 153 ? -10.312 8.800 12.178 1.00 90.56 153 ARG A O 1
ATOM 1196 N N . ARG A 1 154 ? -8.079 9.134 12.216 1.00 92.94 154 ARG A N 1
ATOM 1197 C CA . ARG A 1 154 ? -7.683 8.022 11.336 1.00 92.94 154 ARG A CA 1
ATOM 1198 C C . ARG A 1 154 ? -8.313 8.072 9.942 1.00 92.94 154 ARG A C 1
ATOM 1200 O O . ARG A 1 154 ? -8.626 7.054 9.339 1.00 92.94 154 ARG A O 1
ATOM 1207 N N . ASP A 1 155 ? -8.483 9.292 9.438 1.00 94.19 155 ASP A N 1
ATOM 1208 C CA . ASP A 1 155 ? -9.172 9.602 8.184 1.00 94.19 155 ASP A CA 1
ATOM 1209 C C . ASP A 1 155 ? -8.233 10.108 7.061 1.00 94.19 155 ASP A C 1
ATOM 1211 O O . ASP A 1 155 ? -8.665 10.748 6.101 1.00 94.19 155 ASP A O 1
ATOM 1215 N N . THR A 1 156 ? -6.920 9.870 7.187 1.00 96.12 156 THR A N 1
ATOM 1216 C CA . THR A 1 156 ? -5.878 10.378 6.268 1.00 96.12 156 THR A CA 1
ATOM 1217 C C . THR A 1 156 ? -4.711 9.401 6.117 1.00 96.12 156 THR A C 1
ATOM 1219 O O . THR A 1 156 ? -4.602 8.436 6.871 1.00 96.12 156 THR A O 1
ATOM 1222 N N . ALA A 1 157 ? -3.808 9.676 5.168 1.00 97.25 157 ALA A N 1
ATOM 1223 C CA . ALA A 1 157 ? -2.525 8.992 4.998 1.00 97.25 157 ALA A CA 1
ATOM 1224 C C . ALA A 1 157 ? -2.590 7.463 4.755 1.00 97.25 157 ALA A C 1
ATOM 1226 O O . ALA A 1 157 ? -1.700 6.721 5.180 1.00 97.25 157 ALA A O 1
ATOM 1227 N N . TYR A 1 158 ? -3.604 7.001 4.016 1.00 98.19 158 TYR A N 1
ATOM 1228 C CA . TYR A 1 158 ? -3.844 5.578 3.741 1.00 98.19 158 TYR A CA 1
ATOM 1229 C C . TYR A 1 158 ? -2.810 4.902 2.831 1.00 98.19 158 TYR A C 1
ATOM 1231 O O . TYR A 1 158 ? -2.608 3.695 2.952 1.00 98.19 158 TYR A O 1
ATOM 1239 N N . CYS A 1 159 ? -2.163 5.633 1.914 1.00 98.56 159 CYS A N 1
ATOM 1240 C CA . CYS A 1 159 ? -1.227 5.041 0.950 1.00 98.56 159 CYS A CA 1
ATOM 1241 C C . CYS A 1 159 ? 0.012 4.492 1.676 1.00 98.56 159 CYS A C 1
ATOM 1243 O O . CYS A 1 159 ? 0.627 5.192 2.490 1.00 98.56 159 CYS A O 1
ATOM 1245 N N . ALA A 1 160 ? 0.375 3.240 1.400 1.00 97.62 160 ALA A N 1
ATOM 1246 C CA . ALA A 1 160 ? 1.292 2.460 2.228 1.00 97.62 160 ALA A CA 1
ATOM 1247 C C . ALA A 1 160 ? 2.674 2.219 1.598 1.00 97.62 160 ALA A C 1
ATOM 1249 O O . ALA A 1 160 ? 3.581 1.776 2.301 1.00 97.62 160 ALA A O 1
ATOM 1250 N N . LEU A 1 161 ? 2.872 2.512 0.308 1.00 98.62 161 LEU A N 1
ATOM 1251 C CA . LEU A 1 161 ? 4.143 2.271 -0.383 1.00 98.62 161 LEU A CA 1
ATOM 1252 C C . LEU A 1 161 ? 5.099 3.454 -0.279 1.00 98.62 161 LEU A C 1
ATOM 1254 O O . LEU A 1 161 ? 6.286 3.243 -0.032 1.00 98.62 161 LEU A O 1
ATOM 1258 N N . THR A 1 162 ? 4.619 4.689 -0.444 1.00 98.56 162 THR A N 1
ATOM 1259 C CA . THR A 1 162 ? 5.464 5.895 -0.437 1.00 98.56 162 THR A CA 1
ATOM 1260 C C . THR A 1 162 ? 4.824 7.039 0.355 1.00 98.56 162 THR A C 1
ATOM 1262 O O . THR A 1 162 ? 3.614 7.067 0.571 1.00 98.56 162 THR A O 1
ATOM 1265 N N . PRO A 1 163 ? 5.599 8.047 0.793 1.00 98.00 163 PRO A N 1
ATOM 1266 C CA . PRO A 1 163 ? 5.021 9.245 1.397 1.00 98.00 163 PRO A CA 1
ATOM 1267 C C . PRO A 1 163 ? 4.512 10.266 0.356 1.00 98.00 163 PRO A C 1
ATOM 1269 O O . PRO A 1 163 ? 4.172 11.386 0.733 1.00 98.00 163 PRO A O 1
ATOM 1272 N N . TRP A 1 164 ? 4.512 9.949 -0.946 1.00 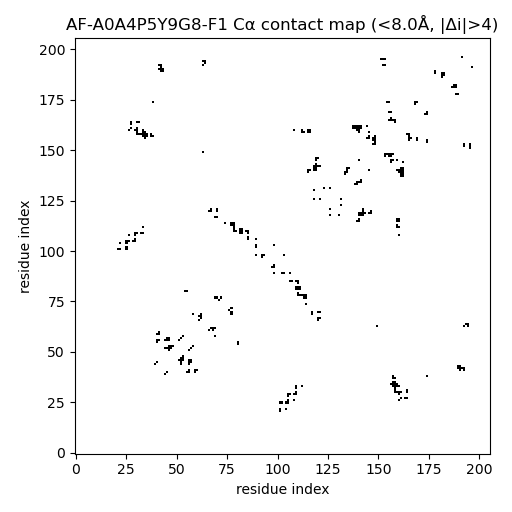98.44 164 TRP A N 1
ATOM 1273 C CA . TRP A 1 164 ? 4.310 10.939 -2.013 1.00 98.44 164 TRP A CA 1
ATOM 1274 C C . TRP A 1 164 ? 2.843 11.203 -2.349 1.00 98.44 164 TRP A C 1
ATOM 1276 O O . TRP A 1 164 ? 2.478 12.356 -2.576 1.00 98.44 164 TRP A O 1
ATOM 1286 N N . VAL A 1 165 ? 2.005 10.161 -2.387 1.00 98.62 165 VAL A N 1
ATOM 1287 C CA . VAL A 1 165 ? 0.607 10.282 -2.838 1.00 98.62 165 VAL A CA 1
ATOM 1288 C C . VAL A 1 165 ? -0.275 10.921 -1.765 1.00 98.62 165 VAL A C 1
ATOM 1290 O O . VAL A 1 165 ? -1.058 11.821 -2.071 1.00 98.62 165 VAL A O 1
ATOM 1293 N N . ASN A 1 166 ? -0.091 10.523 -0.502 1.00 98.50 166 ASN A N 1
ATOM 1294 C CA . ASN A 1 166 ? -0.888 10.977 0.645 1.00 98.50 166 ASN A CA 1
ATOM 1295 C C . ASN A 1 166 ? -1.057 12.513 0.726 1.00 98.50 166 ASN A C 1
ATOM 1297 O O . ASN A 1 166 ? -2.197 12.972 0.709 1.00 98.50 166 ASN A O 1
ATOM 1301 N N . PRO A 1 167 ? 0.007 13.351 0.694 1.00 98.06 167 PRO A N 1
ATOM 1302 C CA . PRO A 1 167 ? -0.145 14.811 0.753 1.00 98.06 167 PRO A CA 1
ATOM 1303 C C . PRO A 1 167 ? -1.008 15.423 -0.357 1.00 98.06 167 PRO A C 1
ATOM 1305 O O . PRO A 1 167 ? -1.494 16.544 -0.201 1.00 98.06 167 PRO A O 1
ATOM 1308 N N . VAL A 1 168 ? -1.146 14.741 -1.497 1.00 98.44 168 VAL A N 1
ATOM 1309 C CA . VAL A 1 168 ? -1.977 15.193 -2.616 1.00 98.44 168 VAL A CA 1
ATOM 1310 C C . VAL A 1 168 ? -3.426 14.785 -2.380 1.00 98.44 168 VAL A C 1
ATOM 1312 O O . VAL A 1 168 ? -4.295 15.654 -2.357 1.00 98.44 168 VAL A O 1
ATOM 1315 N N . VAL A 1 169 ? -3.680 13.490 -2.168 1.00 98.38 169 VAL A N 1
ATOM 1316 C CA . VAL A 1 169 ? -5.042 12.943 -2.030 1.00 98.38 169 VAL A CA 1
ATOM 1317 C C . VAL A 1 169 ? -5.748 13.426 -0.764 1.00 98.38 169 VAL A C 1
ATOM 1319 O O . VAL A 1 169 ? -6.942 13.721 -0.809 1.00 98.38 169 VAL A O 1
ATOM 1322 N N . ASP A 1 170 ? -5.004 13.613 0.328 1.00 98.06 170 ASP A N 1
ATOM 1323 C CA . ASP A 1 170 ? -5.538 14.160 1.576 1.00 98.06 170 ASP A CA 1
ATOM 1324 C C . ASP A 1 170 ? -5.904 15.644 1.402 1.00 98.06 170 ASP A C 1
ATOM 1326 O O . ASP A 1 170 ? -6.973 16.081 1.826 1.00 98.06 170 ASP A O 1
ATOM 1330 N N . ARG A 1 171 ? -5.064 16.430 0.707 1.00 98.00 171 ARG A N 1
ATOM 1331 C CA . ARG A 1 171 ? -5.313 17.865 0.471 1.00 98.00 171 ARG A CA 1
ATOM 1332 C C . ARG A 1 171 ? -6.544 18.112 -0.394 1.00 98.00 171 ARG A C 1
ATOM 1334 O O . ARG A 1 171 ? -7.271 19.068 -0.142 1.00 98.00 171 ARG A O 1
ATOM 1341 N N . ILE A 1 172 ? -6.764 17.288 -1.418 1.00 98.06 172 ILE A N 1
ATOM 1342 C CA . ILE A 1 172 ? -7.951 17.408 -2.278 1.00 98.06 172 ILE A CA 1
ATOM 1343 C C . ILE A 1 172 ? -9.207 16.799 -1.636 1.00 98.06 172 ILE A C 1
ATOM 1345 O O . ILE A 1 172 ? -10.279 16.868 -2.229 1.00 98.06 172 ILE A O 1
ATOM 1349 N N . GLY A 1 173 ? -9.090 16.204 -0.443 1.00 97.56 173 GLY A N 1
ATOM 1350 C CA . GLY A 1 173 ? -10.208 15.589 0.265 1.00 97.56 173 GLY A CA 1
ATOM 1351 C C . GLY A 1 173 ? -10.777 14.367 -0.452 1.00 97.56 173 GLY A C 1
ATOM 1352 O O . GLY A 1 173 ? -11.987 14.147 -0.387 1.00 97.56 173 GLY A O 1
ATOM 1353 N N . LEU A 1 174 ? -9.927 13.593 -1.145 1.00 98.31 174 LEU A N 1
ATOM 1354 C CA . LEU A 1 174 ? -10.349 12.465 -1.983 1.00 98.31 174 LEU A CA 1
ATOM 1355 C C . LEU A 1 174 ? -11.259 11.499 -1.213 1.00 98.31 174 LEU A C 1
ATOM 1357 O O . LEU A 1 174 ? -12.362 11.209 -1.667 1.00 98.31 174 LEU A O 1
ATOM 1361 N N . TRP A 1 175 ? -10.822 11.063 -0.030 1.00 97.75 175 TRP A N 1
ATOM 1362 C CA . TRP A 1 175 ? -11.512 10.071 0.803 1.00 97.75 175 TRP A CA 1
ATOM 1363 C C . TRP A 1 175 ? -12.921 10.525 1.178 1.00 97.75 175 TRP A C 1
ATOM 1365 O O . TRP A 1 175 ? -13.908 9.890 0.814 1.00 97.75 175 TRP A O 1
ATOM 1375 N N . ARG A 1 176 ? -13.028 11.721 1.766 1.00 96.56 176 ARG A N 1
ATOM 1376 C CA . ARG A 1 176 ? -14.311 12.334 2.130 1.00 96.56 176 ARG A CA 1
ATOM 1377 C C . ARG A 1 176 ? -15.215 12.577 0.919 1.00 96.56 176 ARG A C 1
ATOM 1379 O O . ARG A 1 176 ? -16.441 12.486 1.026 1.00 96.56 176 ARG A O 1
ATOM 1386 N N . GLY A 1 177 ? -14.628 12.903 -0.232 1.00 97.81 177 GLY A N 1
ATOM 1387 C CA . GLY A 1 177 ? -15.345 13.031 -1.497 1.00 97.81 177 GLY A CA 1
ATOM 1388 C C . GLY A 1 177 ? -16.008 11.715 -1.906 1.00 97.81 177 GLY A C 1
ATOM 1389 O O . GLY A 1 177 ? -17.211 11.696 -2.172 1.00 97.81 177 GLY A O 1
ATOM 1390 N N . ILE A 1 178 ? -15.252 10.613 -1.885 1.00 97.50 178 ILE A N 1
ATOM 1391 C CA . ILE A 1 178 ? -15.764 9.274 -2.203 1.00 97.50 178 ILE A CA 1
ATOM 1392 C C . ILE A 1 178 ? -16.839 8.853 -1.191 1.00 97.50 178 ILE A C 1
ATOM 1394 O O . ILE A 1 178 ? -17.918 8.430 -1.599 1.00 97.50 178 ILE A O 1
ATOM 1398 N N . GLU A 1 179 ? -16.606 9.044 0.109 1.00 98.06 179 GLU A N 1
ATOM 1399 C CA . GLU A 1 179 ? -17.589 8.744 1.162 1.00 98.06 179 GLU A CA 1
ATOM 1400 C C . GLU A 1 179 ? -18.904 9.497 0.952 1.00 98.06 179 GLU A C 1
ATOM 1402 O O . GLU A 1 179 ? -19.984 8.921 1.075 1.00 98.06 179 GLU A O 1
ATOM 1407 N N . THR A 1 180 ? -18.824 10.779 0.578 1.00 98.06 180 THR A N 1
ATOM 1408 C CA . THR A 1 180 ? -20.003 11.605 0.284 1.00 98.06 180 THR A CA 1
ATOM 1409 C C . THR A 1 180 ? -20.779 11.054 -0.910 1.00 98.06 180 THR A C 1
ATOM 1411 O O . THR A 1 180 ? -22.010 11.021 -0.879 1.00 98.06 180 THR A O 1
ATOM 1414 N N . ILE A 1 181 ? -20.082 10.620 -1.964 1.00 98.12 181 ILE A N 1
ATOM 1415 C CA . ILE A 1 181 ? -20.709 10.013 -3.144 1.00 98.12 181 ILE A CA 1
ATOM 1416 C C . ILE A 1 181 ? -21.394 8.700 -2.761 1.00 98.12 181 ILE A C 1
ATOM 1418 O O . ILE A 1 181 ? -22.568 8.521 -3.088 1.00 98.12 181 ILE A O 1
ATOM 1422 N N . ILE A 1 182 ? -20.709 7.813 -2.033 1.00 97.94 182 ILE A N 1
ATOM 1423 C CA . ILE A 1 182 ? -21.275 6.538 -1.570 1.00 97.94 182 ILE A CA 1
ATOM 1424 C C . ILE A 1 182 ? -22.515 6.804 -0.722 1.00 97.94 182 ILE A C 1
ATOM 1426 O O . ILE A 1 182 ? -23.591 6.316 -1.046 1.00 97.94 182 ILE A O 1
ATOM 1430 N N . GLN A 1 183 ? -22.417 7.658 0.295 1.00 97.88 183 GLN A N 1
ATOM 1431 C CA . GLN A 1 183 ? -23.544 7.949 1.173 1.00 97.88 183 GLN A CA 1
ATOM 1432 C C . GLN A 1 183 ? -24.742 8.529 0.409 1.00 97.88 183 GLN A C 1
ATOM 1434 O O . GLN A 1 183 ? -25.881 8.166 0.691 1.00 97.88 183 GLN A O 1
ATOM 1439 N N . ARG A 1 184 ? -24.515 9.414 -0.568 1.00 98.12 184 ARG A N 1
ATOM 1440 C CA . ARG A 1 184 ? -25.601 10.002 -1.371 1.00 98.12 184 ARG A CA 1
ATOM 1441 C C . ARG A 1 184 ? -26.247 9.012 -2.335 1.00 98.12 184 ARG A C 1
ATOM 1443 O O . ARG A 1 184 ? -27.418 9.179 -2.653 1.00 98.12 184 ARG A O 1
ATOM 1450 N N . THR A 1 185 ? -25.495 8.028 -2.821 1.00 98.25 185 THR A N 1
ATOM 1451 C CA . THR A 1 185 ? -25.973 7.076 -3.836 1.00 98.25 185 THR A CA 1
ATOM 1452 C C . THR A 1 185 ? -26.528 5.789 -3.235 1.00 98.25 185 THR A C 1
ATOM 1454 O O . THR A 1 185 ? -27.460 5.222 -3.796 1.00 98.25 185 THR A O 1
ATOM 1457 N N . THR A 1 186 ? -26.004 5.340 -2.093 1.00 97.62 186 THR A N 1
ATOM 1458 C CA . THR A 1 186 ? -26.371 4.061 -1.460 1.00 97.62 186 THR A CA 1
ATOM 1459 C C . THR A 1 186 ? -26.955 4.213 -0.055 1.00 97.62 186 THR A C 1
ATOM 1461 O O . THR A 1 186 ? -27.527 3.264 0.471 1.00 97.62 186 THR A O 1
ATOM 1464 N N . GLY A 1 187 ? -26.798 5.377 0.588 1.00 97.19 187 GLY A N 1
ATOM 1465 C CA . GLY A 1 187 ? -27.165 5.594 1.992 1.00 97.19 187 GLY A CA 1
ATOM 1466 C C . GLY A 1 187 ? -26.163 5.031 3.009 1.00 97.19 187 GLY A C 1
ATOM 1467 O O . GLY A 1 187 ? -26.283 5.322 4.201 1.00 97.19 187 GLY A O 1
ATOM 1468 N N . VAL A 1 188 ? -25.157 4.266 2.566 1.00 96.38 188 VAL A N 1
ATOM 1469 C CA . VAL A 1 188 ? -24.159 3.642 3.446 1.00 96.38 188 VAL A CA 1
ATOM 1470 C C . VAL A 1 188 ? -23.185 4.698 3.965 1.00 96.38 188 VAL A C 1
ATOM 1472 O O . VAL A 1 188 ? -22.599 5.459 3.195 1.00 96.38 188 VAL A O 1
ATOM 1475 N N . LYS A 1 189 ? -23.002 4.740 5.287 1.00 95.31 189 LYS A N 1
ATOM 1476 C CA . LYS A 1 189 ? -22.064 5.653 5.951 1.00 95.31 189 LYS A CA 1
ATOM 1477 C C . LYS A 1 189 ? -20.715 4.970 6.191 1.00 95.31 189 LYS A C 1
ATOM 1479 O O . LYS A 1 189 ? -20.710 3.769 6.459 1.00 95.31 189 LYS A O 1
ATOM 1484 N N . PRO A 1 190 ? -19.604 5.724 6.155 1.00 94.81 190 PRO A N 1
ATOM 1485 C CA . PRO A 1 190 ? -18.315 5.209 6.592 1.00 94.81 190 PRO A CA 1
ATOM 1486 C C . PRO A 1 190 ? -18.365 4.786 8.067 1.00 94.81 190 PRO A C 1
ATOM 1488 O O . PRO A 1 190 ? -18.950 5.477 8.908 1.00 94.81 190 PRO A O 1
ATOM 1491 N N . ARG A 1 191 ? -17.741 3.651 8.383 1.00 92.94 191 ARG A N 1
ATOM 1492 C CA . ARG A 1 191 ? -17.544 3.172 9.752 1.00 92.94 191 ARG A CA 1
ATOM 1493 C C . ARG A 1 191 ? -16.538 4.064 10.481 1.00 92.94 191 ARG A C 1
ATOM 1495 O O . ARG A 1 191 ? -15.522 4.453 9.917 1.00 92.94 191 ARG A O 1
ATOM 1502 N N . VAL A 1 192 ? -16.809 4.352 11.752 1.00 91.19 192 VAL A N 1
ATOM 1503 C CA . VAL A 1 192 ? -15.855 5.038 12.634 1.00 91.19 192 VAL A CA 1
ATOM 1504 C C . VAL A 1 192 ? -14.919 4.006 13.252 1.00 91.19 192 VAL A C 1
ATOM 1506 O O . VAL A 1 192 ? -15.367 2.980 13.765 1.00 91.19 192 VAL A O 1
ATOM 1509 N N . ASP A 1 193 ? -13.619 4.286 13.222 1.00 90.94 193 ASP A N 1
ATOM 1510 C CA . ASP A 1 193 ? -12.610 3.448 13.861 1.00 90.94 193 ASP A CA 1
ATOM 1511 C C . ASP A 1 193 ? -12.878 3.279 15.371 1.00 90.94 193 ASP A C 1
ATOM 1513 O O . ASP A 1 193 ? -13.183 4.238 16.085 1.00 90.94 193 ASP A O 1
ATOM 1517 N N . ALA A 1 194 ? -12.735 2.053 15.882 1.00 88.62 194 ALA A N 1
ATOM 1518 C CA . ALA A 1 194 ? -13.079 1.724 17.264 1.00 88.62 194 ALA A CA 1
ATOM 1519 C C . ALA A 1 194 ? -12.225 2.479 18.300 1.00 88.62 194 ALA A C 1
ATOM 1521 O O . ALA A 1 194 ? -12.725 2.850 19.365 1.00 88.62 194 ALA A O 1
ATOM 1522 N N . CYS A 1 195 ? -10.947 2.750 18.009 1.00 88.56 195 CYS A N 1
ATOM 1523 C CA . CYS A 1 195 ? -10.093 3.549 18.889 1.00 88.56 195 CYS A CA 1
ATOM 1524 C C . CYS A 1 195 ? -10.511 5.021 18.901 1.00 88.56 195 CYS A C 1
ATOM 1526 O O . CYS A 1 195 ? -10.393 5.674 19.940 1.00 88.56 195 CYS A O 1
ATOM 1528 N N . VAL A 1 196 ? -11.006 5.541 17.775 1.00 91.50 196 VAL A N 1
ATOM 1529 C CA . VAL A 1 196 ? -11.554 6.902 17.691 1.00 91.50 196 VAL A CA 1
ATOM 1530 C C . VAL A 1 196 ? -12.854 6.991 18.486 1.00 91.50 196 VAL A C 1
ATOM 1532 O O . VAL A 1 196 ? -12.944 7.822 19.387 1.00 91.50 196 VAL A O 1
ATOM 1535 N N . ALA A 1 197 ? -13.798 6.075 18.255 1.00 90.06 197 ALA A N 1
ATOM 1536 C CA . ALA A 1 197 ? -15.073 6.038 18.971 1.00 90.06 197 ALA A CA 1
ATOM 1537 C C . ALA A 1 197 ? -14.884 5.940 20.497 1.00 90.06 197 ALA A C 1
ATOM 1539 O O . ALA A 1 197 ? -15.493 6.697 21.251 1.00 90.06 197 ALA A O 1
ATOM 1540 N N . ARG A 1 198 ? -13.979 5.067 20.969 1.00 89.62 198 ARG A N 1
ATOM 1541 C CA . ARG A 1 198 ? -13.644 4.963 22.402 1.00 89.62 198 ARG A CA 1
ATOM 1542 C C . ARG A 1 198 ? -13.087 6.269 22.970 1.00 89.62 198 ARG A C 1
ATOM 1544 O O . ARG A 1 198 ? -13.477 6.666 24.062 1.00 89.62 198 ARG A O 1
ATOM 1551 N N . ARG A 1 199 ? -12.194 6.951 22.241 1.00 89.88 199 ARG A N 1
ATOM 1552 C CA . ARG A 1 199 ? -11.623 8.237 22.679 1.00 89.88 199 ARG A CA 1
ATOM 1553 C C . ARG A 1 199 ? -12.680 9.331 22.799 1.00 89.88 199 ARG A C 1
ATOM 1555 O O . ARG A 1 199 ? -12.606 10.118 23.737 1.00 89.88 199 ARG A O 1
ATOM 1562 N N . GLU A 1 200 ? -13.624 9.386 21.865 1.00 90.25 200 GLU A N 1
ATOM 1563 C CA . GLU A 1 200 ? -14.720 10.360 21.894 1.00 90.25 200 GLU A CA 1
ATOM 1564 C C . GLU A 1 200 ? -15.664 10.109 23.075 1.00 90.25 200 GLU A C 1
ATOM 1566 O O . GLU A 1 200 ? -15.996 11.051 23.789 1.00 90.25 200 GLU A O 1
ATOM 1571 N N . LEU A 1 201 ? -16.012 8.848 23.353 1.00 90.38 201 LEU A N 1
ATOM 1572 C CA . LEU A 1 201 ? -16.842 8.483 24.508 1.00 90.38 201 LEU A CA 1
ATOM 1573 C C . LEU A 1 201 ? -16.195 8.898 25.835 1.00 90.38 201 LEU A C 1
ATOM 1575 O O . LEU A 1 201 ? -16.814 9.602 26.626 1.00 90.38 201 LEU A O 1
ATOM 1579 N N . THR A 1 202 ? -14.920 8.560 26.044 1.00 89.44 202 THR A N 1
ATOM 1580 C CA . THR A 1 202 ? -14.186 8.942 27.264 1.00 89.44 202 THR A CA 1
ATOM 1581 C C . THR A 1 202 ? -14.048 10.459 27.431 1.00 89.44 202 THR A C 1
ATOM 1583 O O . THR A 1 202 ? -13.883 10.938 28.550 1.00 89.44 202 THR A O 1
ATOM 1586 N N . ALA A 1 203 ? -14.074 11.233 26.342 1.00 87.88 203 ALA A N 1
ATOM 1587 C CA . ALA A 1 203 ? -14.042 12.692 26.415 1.00 87.88 203 ALA A CA 1
ATOM 1588 C C . ALA A 1 203 ? -15.387 13.296 26.852 1.00 87.88 203 ALA A C 1
ATOM 1590 O O . ALA A 1 203 ? -15.379 14.358 27.460 1.00 87.88 203 ALA A O 1
ATOM 1591 N N . LEU A 1 204 ? -16.512 12.632 26.560 1.00 88.31 204 LEU A N 1
ATOM 1592 C CA . LEU A 1 204 ? -17.854 13.062 26.975 1.00 88.31 204 LEU A CA 1
ATOM 1593 C C . LEU A 1 204 ? -18.159 12.742 28.446 1.00 88.31 204 LEU A C 1
ATOM 1595 O O . LEU A 1 204 ? -19.032 13.365 29.039 1.00 88.31 204 LEU A O 1
ATOM 1599 N N . GLU A 1 205 ? -17.459 11.765 29.022 1.00 87.75 205 GLU A N 1
ATOM 1600 C CA . GLU A 1 205 ? -17.610 11.345 30.423 1.00 87.75 205 GLU A CA 1
ATOM 1601 C C . GLU A 1 205 ? -16.796 12.201 31.41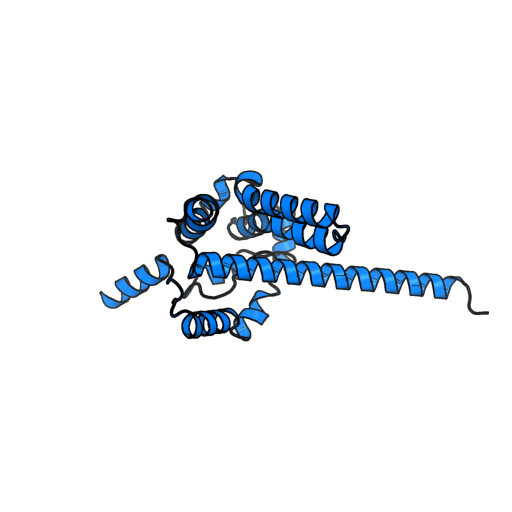6 1.00 87.75 205 GLU A C 1
ATOM 1603 O O . GLU A 1 205 ? -16.842 11.947 32.620 1.00 87.75 205 GLU A O 1
ATOM 1608 N N . ARG A 1 206 ? -16.035 13.191 30.930 1.00 75.19 206 ARG A N 1
ATOM 1609 C CA . ARG A 1 206 ? -15.234 14.130 31.736 1.00 75.19 206 ARG A CA 1
ATOM 1610 C C . ARG A 1 206 ? -15.898 15.494 31.824 1.00 75.19 206 ARG A C 1
ATOM 1612 O O . ARG A 1 206 ? -15.761 16.110 32.902 1.00 75.19 206 ARG A O 1
#

Secondary structure (DSSP, 8-state):
---HHHHHHHHHHHHHHHHHHHHHHHHHHHHHHHHHHHHHHHHH--TTSTTHIIIIIHHHHHHHHSTTGGGGGHHHHHHHHHHHHHHHHHHHHHHTT---HHHHHHHHHHTTHHHHHHHHHS-TTTS-HHHHHHHHTTSS--HHHHHHHTSTTS-S----S-SSSHHHHTTTTHHHHHHHHHHHHH-PPPPPPHHHHHHHHHHHT-